Protein AF-A0A959QMJ4-F1 (afdb_monomer_lite)

pLDDT: mean 90.33, std 10.78, range [37.75, 98.75]

Radius of gyration: 20.35 Å; chains: 1; bounding box: 45×36×57 Å

Foldseek 3Di:
DPDPCVPPVLVVLVVDDPVCPFVVLLVVLVVLLVFWPVLVVVCVVVVHDSVPDPGNVSRDDDDQVCLQPHDGDGDDADPQWAWAWDDDDPPGRTRIDTRRHPPSVLSNLQVVCCVVPNQLLQEAQEEAEAPVVVPPHHPVVVSSVSSNVRNVDPLHDYHHQVLVSVLVSQVVCQVVLRQYEYEYELCRLLVSLVVRFEQRPRYAAEYEDYDPPVDPDDDPVRSFVSNCVRHVDPGHHYD

Structure (mmCIF, N/CA/C/O backbone):
data_AF-A0A959QMJ4-F1
#
_entry.id   AF-A0A959QMJ4-F1
#
loop_
_atom_site.group_PDB
_atom_site.id
_atom_site.type_symbol
_atom_site.label_atom_id
_atom_site.label_alt_id
_atom_site.label_comp_id
_atom_site.label_asym_id
_atom_site.label_entity_id
_atom_site.label_seq_id
_atom_site.pdbx_PDB_ins_code
_atom_site.Cartn_x
_atom_site.Cartn_y
_atom_site.Cartn_z
_atom_site.occupancy
_atom_site.B_iso_or_equiv
_atom_site.auth_seq_id
_atom_site.auth_comp_id
_atom_site.auth_asym_id
_atom_site.auth_atom_id
_atom_site.pdbx_PDB_model_num
ATOM 1 N N . MET A 1 1 ? 1.345 1.989 -32.561 1.00 37.75 1 MET A N 1
ATOM 2 C CA . MET A 1 1 ? 0.164 2.275 -31.721 1.00 37.75 1 MET A CA 1
ATOM 3 C C . MET A 1 1 ? 0.646 2.956 -30.449 1.00 37.75 1 MET A C 1
ATOM 5 O O . MET A 1 1 ? 1.470 2.379 -29.757 1.00 37.75 1 MET A O 1
ATOM 9 N N . GLY A 1 2 ? 0.252 4.207 -30.199 1.00 46.25 2 GLY A N 1
ATOM 10 C CA . GLY A 1 2 ? 0.539 4.881 -28.925 1.00 46.25 2 GLY A CA 1
ATOM 11 C C . GLY A 1 2 ? -0.414 4.350 -27.858 1.00 46.25 2 GLY A C 1
ATOM 12 O O . GLY A 1 2 ? -1.619 4.335 -28.101 1.00 46.25 2 GLY A O 1
ATOM 13 N N . TYR A 1 3 ? 0.135 3.856 -26.749 1.00 62.31 3 TYR A N 1
ATOM 14 C CA . TYR A 1 3 ? -0.578 3.056 -25.753 1.00 62.31 3 TYR A CA 1
ATOM 15 C C . TYR A 1 3 ? -1.713 3.826 -25.071 1.00 62.31 3 TYR A C 1
ATOM 17 O O . TYR A 1 3 ? -1.586 5.007 -24.744 1.00 62.31 3 TYR A O 1
ATOM 25 N N . ILE A 1 4 ? -2.806 3.109 -24.814 1.00 55.03 4 ILE A N 1
ATOM 26 C CA . ILE A 1 4 ? -4.063 3.617 -24.249 1.00 55.03 4 ILE A CA 1
ATOM 27 C C . ILE A 1 4 ? -3.857 4.255 -22.862 1.00 55.03 4 ILE A C 1
ATOM 29 O O . ILE A 1 4 ? -4.498 5.262 -22.562 1.00 55.03 4 ILE A O 1
ATOM 33 N N . PHE A 1 5 ? -2.908 3.762 -22.057 1.00 63.72 5 PHE A N 1
ATOM 34 C CA . PHE A 1 5 ? -2.681 4.268 -20.697 1.00 63.72 5 PHE A CA 1
ATOM 35 C C . PHE A 1 5 ? -2.165 5.717 -20.633 1.00 63.72 5 PHE A C 1
ATOM 37 O 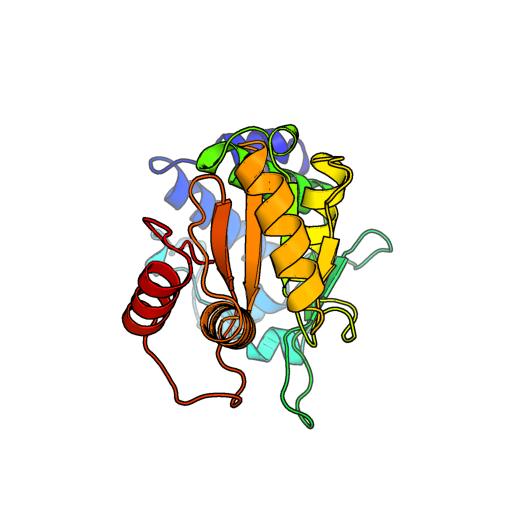O . PHE A 1 5 ? -2.376 6.373 -19.623 1.00 63.72 5 PHE A O 1
ATOM 44 N N . GLN A 1 6 ? -1.526 6.248 -21.687 1.00 62.50 6 GLN A N 1
ATOM 45 C CA . GLN A 1 6 ? -1.073 7.652 -21.699 1.00 62.50 6 GLN A CA 1
ATOM 46 C C . GLN A 1 6 ? -2.195 8.646 -22.017 1.00 62.50 6 GLN A C 1
ATOM 48 O O . GLN A 1 6 ? -2.049 9.836 -21.759 1.00 62.50 6 GLN A O 1
ATOM 53 N N . LYS A 1 7 ? -3.285 8.178 -22.636 1.00 64.38 7 LYS A N 1
ATOM 54 C CA . LYS A 1 7 ? -4.401 9.032 -23.068 1.00 64.38 7 LYS A CA 1
ATOM 55 C C . LYS A 1 7 ? -5.606 8.915 -22.147 1.00 64.38 7 LYS A C 1
ATOM 57 O O . LYS A 1 7 ? -6.238 9.921 -21.856 1.00 64.38 7 LYS A O 1
ATOM 62 N N . GLU A 1 8 ? -5.915 7.698 -21.703 1.00 73.31 8 GLU A N 1
ATOM 63 C CA . GLU A 1 8 ? -7.031 7.406 -20.800 1.00 73.31 8 GLU A CA 1
ATOM 64 C C . GLU A 1 8 ? -6.567 6.446 -19.680 1.00 73.31 8 GLU A C 1
ATOM 66 O O . GLU A 1 8 ? -6.993 5.289 -19.645 1.00 73.31 8 GLU A O 1
ATOM 71 N N . PRO A 1 9 ? -5.677 6.891 -18.767 1.00 71.06 9 PRO A N 1
ATOM 72 C CA . PRO A 1 9 ? -5.080 6.051 -17.718 1.00 71.06 9 PRO A CA 1
ATOM 73 C C . PRO A 1 9 ? -6.111 5.317 -16.848 1.00 71.06 9 PRO A C 1
ATOM 75 O O . PRO A 1 9 ? -5.966 4.129 -16.570 1.00 71.06 9 PRO A O 1
ATOM 78 N N . ILE A 1 10 ? -7.200 5.995 -16.486 1.00 74.50 10 ILE A N 1
ATOM 79 C CA . ILE A 1 10 ? -8.279 5.442 -15.649 1.00 74.50 10 ILE A CA 1
ATOM 80 C C . ILE A 1 10 ? -9.032 4.325 -16.379 1.00 74.50 10 ILE A C 1
ATOM 82 O O . ILE A 1 10 ? -9.286 3.248 -15.835 1.00 74.50 10 ILE A O 1
ATOM 86 N N . LYS A 1 11 ? -9.373 4.556 -17.649 1.00 79.31 11 LYS A N 1
ATOM 87 C CA . LYS A 1 11 ? -10.046 3.557 -18.486 1.00 79.31 11 LYS A CA 1
ATOM 88 C C . LYS A 1 11 ? -9.145 2.356 -18.744 1.00 79.31 11 LYS A C 1
ATOM 90 O O . LYS A 1 11 ? -9.617 1.227 -18.779 1.00 79.31 11 LYS A O 1
ATOM 95 N N . TYR A 1 12 ? -7.847 2.601 -18.900 1.00 81.56 12 TYR A N 1
ATOM 96 C CA . TYR A 1 12 ? -6.863 1.538 -19.006 1.00 81.56 12 TYR A CA 1
ATOM 97 C C . TYR A 1 12 ? -6.855 0.668 -17.743 1.00 81.56 12 TYR A C 1
ATOM 99 O O . TYR A 1 12 ? -7.089 -0.531 -17.862 1.00 81.56 12 TYR A O 1
ATOM 107 N N . LEU A 1 13 ? -6.690 1.252 -16.548 1.00 80.62 13 LEU A N 1
ATOM 108 C CA . LEU A 1 13 ? -6.681 0.497 -15.287 1.00 80.62 13 LEU A CA 1
ATOM 109 C C . LEU A 1 13 ? -7.969 -0.309 -15.074 1.00 80.62 13 LEU A C 1
ATOM 111 O O . LEU A 1 13 ? -7.912 -1.498 -14.778 1.00 80.62 13 LEU A O 1
ATOM 115 N N . SER A 1 14 ? -9.127 0.317 -15.285 1.00 81.56 14 SER A N 1
ATOM 116 C CA . SER A 1 14 ? -10.435 -0.335 -15.121 1.00 81.56 14 SER A CA 1
ATOM 117 C C . SER A 1 14 ? -10.735 -1.418 -16.163 1.00 81.56 14 SER A C 1
ATOM 119 O O . SER A 1 14 ? -11.629 -2.234 -15.951 1.00 81.56 14 SER A O 1
ATOM 121 N N . SER A 1 15 ? -9.995 -1.462 -17.276 1.00 85.50 15 SER A N 1
ATOM 122 C CA . SER A 1 15 ? -10.160 -2.500 -18.298 1.00 85.50 15 SER A CA 1
ATOM 123 C C . SER A 1 15 ? -9.437 -3.812 -17.974 1.00 85.50 15 SER A C 1
ATOM 125 O O . SER A 1 15 ? -9.769 -4.842 -18.565 1.00 85.50 15 SER A O 1
ATOM 127 N N . ILE A 1 16 ? -8.464 -3.799 -17.055 1.00 88.50 16 ILE A N 1
ATOM 128 C CA . ILE A 1 16 ? -7.629 -4.963 -16.733 1.00 88.50 16 ILE A CA 1
ATOM 129 C C . ILE A 1 16 ? -8.437 -5.984 -15.926 1.00 88.50 16 ILE A C 1
ATOM 131 O O . ILE A 1 16 ? -9.059 -5.660 -14.918 1.00 88.50 16 ILE A O 1
ATOM 135 N N . ASN A 1 17 ? -8.409 -7.242 -16.356 1.00 89.25 17 ASN A N 1
ATOM 136 C CA . ASN A 1 17 ? -9.053 -8.370 -15.694 1.00 89.25 17 ASN A CA 1
ATOM 137 C C . ASN A 1 17 ? -8.294 -9.676 -15.993 1.00 89.25 17 ASN A C 1
ATOM 139 O O . ASN A 1 17 ? -7.353 -9.703 -16.783 1.00 89.25 17 ASN A O 1
ATOM 143 N N . GLY A 1 18 ? -8.712 -10.787 -15.382 1.00 90.50 18 GLY A N 1
ATOM 144 C CA . GLY A 1 18 ? -8.012 -12.068 -15.524 1.00 90.50 18 GLY A CA 1
ATOM 145 C C . GLY A 1 18 ? -7.908 -12.609 -16.958 1.00 90.50 18 GLY A C 1
ATOM 146 O O . GLY A 1 18 ? -7.013 -13.402 -17.225 1.00 90.50 18 GLY A O 1
ATOM 147 N N . GLN A 1 19 ? -8.781 -12.189 -17.882 1.00 93.50 19 GLN A N 1
ATOM 148 C CA . GLN A 1 19 ? -8.782 -12.674 -19.268 1.00 93.50 19 GLN A CA 1
ATOM 149 C C . GLN A 1 19 ? -7.811 -11.907 -20.171 1.00 93.50 19 GLN A C 1
ATOM 151 O O . GLN A 1 19 ? -7.305 -12.488 -21.122 1.00 93.50 19 GLN A O 1
ATOM 156 N N . ASN A 1 20 ? -7.551 -10.624 -19.896 1.00 93.44 20 ASN A N 1
ATOM 157 C CA . ASN A 1 20 ? -6.686 -9.778 -20.730 1.00 93.44 20 ASN A CA 1
ATOM 158 C C . ASN A 1 20 ? -5.356 -9.395 -20.061 1.00 93.44 20 ASN A C 1
ATOM 160 O O . ASN A 1 20 ? -4.532 -8.723 -20.679 1.00 93.44 20 ASN A O 1
ATOM 164 N N . PHE A 1 21 ? -5.134 -9.811 -18.811 1.00 93.12 21 PHE A N 1
ATOM 165 C CA . PHE A 1 21 ? -3.953 -9.432 -18.041 1.00 93.12 21 PHE A CA 1
ATOM 166 C C . PHE A 1 21 ? -2.635 -9.826 -18.720 1.00 93.12 21 PHE A C 1
ATOM 168 O O . PHE A 1 21 ? -1.722 -9.006 -18.773 1.00 93.12 21 PHE A O 1
ATOM 175 N N . GLU A 1 22 ? -2.522 -11.050 -19.252 1.00 95.62 22 GLU A N 1
ATOM 176 C CA . GLU A 1 22 ? -1.278 -11.516 -19.886 1.00 95.62 22 GLU A CA 1
ATOM 177 C C . GLU A 1 22 ? -0.947 -10.702 -21.143 1.00 95.62 22 GLU A C 1
ATOM 179 O O . GLU A 1 22 ? 0.181 -10.228 -21.286 1.00 95.62 22 GLU A O 1
ATOM 184 N N . ASP A 1 23 ? -1.938 -10.451 -22.000 1.00 93.50 23 ASP A N 1
ATOM 185 C CA . ASP A 1 23 ? -1.762 -9.633 -23.202 1.00 93.50 23 ASP A CA 1
ATOM 186 C C . ASP A 1 23 ? -1.310 -8.213 -22.851 1.00 93.50 23 ASP A C 1
ATOM 188 O O . ASP A 1 23 ? -0.339 -7.709 -23.420 1.00 93.50 23 ASP A O 1
ATOM 192 N N . ILE A 1 24 ? -1.963 -7.593 -21.862 1.00 92.75 24 ILE A N 1
ATOM 193 C CA . ILE A 1 24 ? -1.621 -6.252 -21.376 1.00 92.75 24 ILE A CA 1
ATOM 194 C C . ILE A 1 24 ? -0.217 -6.233 -20.756 1.00 92.75 24 ILE A C 1
ATOM 196 O O . ILE A 1 24 ? 0.550 -5.302 -21.003 1.00 92.75 24 ILE A O 1
ATOM 200 N N . ALA A 1 25 ? 0.163 -7.258 -19.988 1.00 93.94 25 ALA A N 1
ATOM 201 C CA . ALA A 1 25 ? 1.495 -7.372 -19.399 1.00 93.94 25 ALA A CA 1
ATOM 202 C C . ALA A 1 25 ? 2.589 -7.497 -20.474 1.00 93.94 25 ALA A C 1
ATOM 204 O O . ALA A 1 25 ? 3.627 -6.838 -20.377 1.00 93.94 25 ALA A O 1
ATOM 205 N N . LEU A 1 26 ? 2.351 -8.286 -21.527 1.00 95.44 26 LEU A N 1
ATOM 206 C CA . LEU A 1 26 ? 3.257 -8.419 -22.672 1.00 95.44 26 LEU A CA 1
ATOM 207 C C . LEU A 1 26 ? 3.352 -7.121 -23.481 1.00 95.44 26 LEU A C 1
ATOM 209 O O . LEU A 1 26 ? 4.442 -6.743 -23.921 1.00 95.44 26 LEU A O 1
ATOM 213 N N . GLU A 1 27 ? 2.232 -6.418 -23.663 1.00 92.94 27 GLU A N 1
ATOM 214 C CA . GLU A 1 27 ? 2.210 -5.072 -24.235 1.00 92.94 27 GLU A CA 1
ATOM 215 C C . GLU A 1 27 ? 3.098 -4.153 -23.381 1.00 92.94 27 GLU A C 1
ATOM 217 O O . GLU A 1 27 ? 4.058 -3.569 -23.887 1.00 92.94 27 GLU A O 1
ATOM 222 N N . LEU A 1 28 ? 2.847 -4.052 -22.077 1.00 92.00 28 LEU A N 1
ATOM 223 C CA . LEU A 1 28 ? 3.591 -3.167 -21.182 1.00 92.00 28 LEU A CA 1
ATOM 224 C C . LEU A 1 28 ? 5.087 -3.505 -21.148 1.00 92.00 28 LEU A C 1
ATOM 226 O O . LEU A 1 28 ? 5.915 -2.595 -21.172 1.00 92.00 28 LEU A O 1
ATOM 230 N N . PHE A 1 29 ? 5.449 -4.788 -21.170 1.00 95.62 29 PHE A N 1
ATOM 231 C CA . PHE A 1 29 ? 6.835 -5.240 -21.281 1.00 95.62 29 PHE A CA 1
ATOM 232 C C . PHE A 1 29 ? 7.521 -4.686 -22.538 1.00 95.62 29 PHE A C 1
ATOM 234 O O . PHE A 1 29 ? 8.588 -4.076 -22.441 1.00 95.62 29 PHE A O 1
ATOM 241 N N . ARG A 1 30 ? 6.902 -4.832 -23.716 1.00 95.81 30 ARG A N 1
ATOM 242 C CA . ARG A 1 30 ? 7.461 -4.323 -24.984 1.00 95.81 30 ARG A CA 1
ATOM 243 C C . ARG A 1 30 ? 7.577 -2.800 -24.976 1.00 95.81 30 ARG A C 1
ATOM 245 O O . ARG A 1 30 ? 8.550 -2.253 -25.496 1.00 95.81 30 ARG A O 1
ATOM 252 N N . TYR A 1 31 ? 6.622 -2.115 -24.351 1.00 93.06 31 TYR A N 1
ATOM 253 C CA . TYR A 1 31 ? 6.676 -0.669 -24.159 1.00 93.06 31 TYR A CA 1
ATOM 254 C C . TYR A 1 31 ? 7.845 -0.247 -23.260 1.00 93.06 31 TYR A C 1
ATOM 256 O O . TYR A 1 31 ? 8.624 0.631 -23.640 1.00 93.06 31 TYR A O 1
ATOM 264 N N . GLN A 1 32 ? 8.003 -0.893 -22.101 1.00 94.25 32 GLN A N 1
ATOM 265 C CA . GLN A 1 32 ? 9.113 -0.650 -21.178 1.00 94.25 32 GLN A CA 1
ATOM 266 C C . GLN A 1 32 ? 10.452 -0.926 -21.863 1.00 94.25 32 GLN A C 1
ATOM 268 O O . GLN A 1 32 ? 11.331 -0.073 -21.826 1.00 94.25 32 GLN A O 1
ATOM 273 N N . TYR A 1 33 ? 10.595 -2.040 -22.583 1.00 96.75 33 TYR A N 1
ATOM 274 C CA . TYR A 1 33 ? 11.797 -2.322 -23.370 1.00 96.75 33 TYR A CA 1
ATOM 275 C C . TYR A 1 33 ? 12.105 -1.212 -24.391 1.00 96.75 33 TYR A C 1
ATOM 277 O O . TYR A 1 33 ? 13.243 -0.767 -24.523 1.00 96.75 33 TYR A O 1
ATOM 285 N N . ALA A 1 34 ? 11.098 -0.714 -25.110 1.00 95.81 34 ALA A N 1
ATOM 286 C CA . ALA A 1 34 ? 11.315 0.314 -26.124 1.00 95.81 34 ALA A CA 1
ATOM 287 C C . ALA A 1 34 ? 11.682 1.689 -25.531 1.00 95.81 34 ALA A C 1
ATOM 289 O O . ALA A 1 34 ? 12.360 2.479 -26.191 1.00 95.81 34 ALA A O 1
ATOM 290 N N . ARG A 1 35 ? 11.218 2.005 -24.314 1.00 94.69 35 ARG A N 1
ATOM 291 C CA . ARG A 1 35 ? 11.216 3.379 -23.776 1.00 94.69 35 ARG A CA 1
ATOM 292 C C . ARG A 1 35 ? 12.033 3.589 -22.501 1.00 94.69 35 ARG A C 1
ATOM 294 O O . ARG A 1 35 ? 12.386 4.728 -22.213 1.00 94.69 35 ARG A O 1
ATOM 301 N N . ASN A 1 36 ? 12.348 2.534 -21.760 1.00 95.56 36 ASN A N 1
ATOM 302 C CA . ASN A 1 36 ? 13.140 2.585 -20.535 1.00 95.56 36 ASN A CA 1
ATOM 303 C C . ASN A 1 36 ? 14.561 2.087 -20.833 1.00 95.56 36 ASN A C 1
ATOM 305 O O . ASN A 1 36 ? 14.771 0.892 -21.035 1.00 95.56 36 ASN A O 1
ATOM 309 N N . ASP A 1 37 ? 15.542 2.998 -20.878 1.00 95.88 37 ASP A N 1
ATOM 310 C CA . ASP A 1 37 ? 16.928 2.656 -21.247 1.00 95.88 37 ASP A CA 1
ATOM 311 C C . ASP A 1 37 ? 17.542 1.602 -20.318 1.00 95.88 37 ASP A C 1
ATOM 313 O O . ASP A 1 37 ? 18.170 0.651 -20.782 1.00 95.88 37 ASP A O 1
ATOM 317 N N . ILE A 1 38 ? 17.309 1.733 -19.010 1.00 96.88 38 ILE A N 1
ATOM 318 C CA . ILE A 1 38 ? 17.852 0.808 -18.015 1.00 96.88 38 ILE A CA 1
ATOM 319 C C . ILE A 1 38 ? 17.268 -0.592 -18.210 1.00 96.88 38 ILE A C 1
ATOM 321 O O . ILE A 1 38 ? 18.011 -1.574 -18.240 1.00 96.88 38 ILE A O 1
ATOM 325 N N . TYR A 1 39 ? 15.949 -0.685 -18.393 1.00 97.38 39 TYR A N 1
ATOM 326 C CA . TYR A 1 39 ? 15.280 -1.966 -18.599 1.00 97.38 39 TYR A CA 1
ATOM 327 C C . TYR A 1 39 ? 15.646 -2.611 -19.944 1.00 97.38 39 TYR A C 1
ATOM 329 O O . TYR A 1 39 ? 15.863 -3.823 -20.004 1.00 97.38 39 TYR A O 1
ATOM 337 N N . ARG A 1 40 ? 15.793 -1.809 -21.009 1.00 97.81 40 ARG A N 1
ATOM 338 C CA . ARG A 1 40 ? 16.268 -2.272 -22.320 1.00 97.81 40 ARG A CA 1
ATOM 339 C C . ARG A 1 40 ? 17.653 -2.894 -22.221 1.00 97.81 40 ARG A C 1
ATOM 341 O O . ARG A 1 40 ? 17.823 -4.053 -22.575 1.00 97.81 40 ARG A O 1
ATOM 348 N N . ARG A 1 41 ? 18.619 -2.152 -21.671 1.00 97.62 41 ARG A N 1
ATOM 349 C CA . ARG A 1 41 ? 20.010 -2.610 -21.531 1.00 97.62 41 ARG A CA 1
ATOM 350 C C . ARG A 1 41 ? 20.112 -3.876 -20.687 1.00 97.62 41 ARG A C 1
ATOM 352 O O . ARG A 1 41 ? 20.905 -4.754 -21.007 1.00 97.62 41 ARG A O 1
ATOM 359 N N . PHE A 1 42 ? 19.304 -3.980 -19.631 1.00 97.88 42 PHE A N 1
ATOM 360 C CA . PHE A 1 42 ? 19.201 -5.197 -18.828 1.00 97.88 42 PHE A CA 1
ATOM 361 C C . PHE A 1 42 ? 18.661 -6.380 -19.646 1.00 97.88 42 PHE A C 1
ATOM 363 O O . PHE A 1 42 ? 19.259 -7.451 -19.641 1.00 97.88 42 PHE A O 1
ATOM 370 N N . THR A 1 43 ? 17.574 -6.173 -20.390 1.00 98.06 43 THR A N 1
ATOM 371 C CA . THR A 1 43 ? 16.957 -7.203 -21.242 1.00 98.06 43 THR A CA 1
ATOM 372 C C . THR A 1 43 ? 17.910 -7.673 -22.350 1.00 98.06 43 THR A C 1
ATOM 374 O O . THR A 1 43 ? 18.056 -8.877 -22.564 1.00 98.06 43 THR A O 1
ATOM 377 N N . ASP A 1 44 ? 18.619 -6.742 -22.996 1.00 98.19 44 ASP A N 1
ATOM 378 C CA . ASP A 1 44 ? 19.613 -7.034 -24.037 1.00 98.19 44 ASP A CA 1
ATOM 379 C C . ASP A 1 44 ? 20.798 -7.838 -23.480 1.00 98.19 44 ASP A C 1
ATOM 381 O O . ASP A 1 44 ? 21.267 -8.781 -24.120 1.00 98.19 44 ASP A O 1
ATOM 385 N N . ALA A 1 45 ? 21.260 -7.509 -22.268 1.00 97.88 45 ALA A N 1
ATOM 386 C CA . ALA A 1 45 ? 22.338 -8.231 -21.589 1.00 97.88 45 ALA A CA 1
ATOM 387 C C . ALA A 1 45 ? 21.952 -9.669 -21.206 1.00 97.88 45 ALA A C 1
ATOM 389 O O . ALA A 1 45 ? 22.825 -10.525 -21.090 1.00 97.88 45 ALA A O 1
ATOM 390 N N . LEU A 1 46 ? 20.656 -9.946 -21.035 1.00 97.81 46 LEU A N 1
ATOM 391 C CA . LEU A 1 46 ? 20.126 -11.300 -20.859 1.00 97.81 46 LEU A CA 1
ATOM 392 C C . LEU A 1 46 ? 19.892 -12.034 -22.188 1.00 97.81 46 LEU A C 1
ATOM 394 O O . LEU A 1 46 ? 19.441 -13.177 -22.176 1.00 97.81 46 LEU A O 1
ATOM 398 N N . HIS A 1 47 ? 20.176 -11.394 -23.328 1.00 97.56 47 HIS A N 1
ATOM 399 C CA . HIS A 1 47 ? 19.918 -11.917 -24.672 1.00 97.56 47 HIS A CA 1
ATOM 400 C C . HIS A 1 47 ? 18.443 -12.272 -24.925 1.00 97.56 47 HIS A C 1
ATOM 402 O O . HIS A 1 47 ? 18.128 -13.155 -25.725 1.00 97.56 47 HIS A O 1
ATOM 408 N N . ILE A 1 48 ? 17.524 -11.570 -24.257 1.00 97.62 48 ILE A N 1
ATOM 409 C CA . ILE A 1 48 ? 16.083 -11.767 -24.423 1.00 97.62 48 ILE A CA 1
ATOM 410 C C . ILE A 1 48 ? 15.585 -10.868 -25.552 1.00 97.62 48 ILE A C 1
ATOM 412 O O . ILE A 1 48 ? 15.727 -9.650 -25.507 1.00 97.62 48 ILE A O 1
ATOM 416 N N . ILE A 1 49 ? 14.954 -11.473 -26.559 1.00 96.38 49 ILE A N 1
ATOM 417 C CA . ILE A 1 49 ? 14.340 -10.755 -27.681 1.00 96.38 49 ILE A CA 1
ATOM 418 C C . ILE A 1 49 ? 12.856 -10.526 -27.355 1.00 96.38 49 ILE A C 1
ATOM 420 O O . ILE A 1 49 ? 12.107 -11.504 -27.294 1.00 96.38 49 ILE A O 1
ATOM 424 N N . PRO A 1 50 ? 12.377 -9.274 -27.204 1.00 95.44 50 PRO A N 1
ATOM 425 C CA . PRO A 1 50 ? 11.000 -9.006 -26.772 1.00 95.44 50 PRO A CA 1
ATOM 426 C C . PRO A 1 50 ? 9.906 -9.594 -27.670 1.00 95.44 50 PRO A C 1
ATOM 428 O O . PRO A 1 50 ? 8.811 -9.895 -27.199 1.00 95.44 50 PRO A O 1
ATOM 431 N N . GLY A 1 51 ? 10.194 -9.759 -28.966 1.00 94.81 51 GLY A N 1
ATOM 432 C CA . GLY A 1 51 ? 9.279 -10.383 -29.926 1.00 94.81 51 GLY A CA 1
ATOM 433 C C . GLY A 1 51 ? 9.039 -11.878 -29.685 1.00 94.81 51 GLY A C 1
ATOM 434 O O . GLY A 1 51 ? 8.000 -12.383 -30.095 1.00 94.81 51 GLY A O 1
ATOM 435 N N . ASN A 1 52 ? 9.952 -12.553 -28.979 1.00 96.50 52 ASN A N 1
ATOM 436 C CA . ASN A 1 52 ? 9.875 -13.986 -28.676 1.00 96.50 52 ASN A CA 1
ATOM 437 C C . ASN A 1 52 ? 9.257 -14.266 -27.294 1.00 96.50 52 ASN A C 1
ATOM 439 O O . ASN A 1 52 ? 9.111 -15.422 -26.900 1.00 96.50 52 ASN A O 1
ATOM 443 N N . VAL A 1 53 ? 8.918 -13.222 -26.530 1.00 97.31 53 VAL A N 1
ATOM 444 C CA . VAL A 1 53 ? 8.242 -13.359 -25.237 1.00 97.31 53 VAL A CA 1
ATOM 445 C C . VAL A 1 53 ? 6.735 -13.408 -25.489 1.00 97.31 53 VAL A C 1
ATOM 447 O O . VAL A 1 53 ? 6.113 -12.402 -25.852 1.00 97.31 53 VAL A O 1
ATOM 450 N N . HIS A 1 54 ? 6.171 -14.605 -25.321 1.00 96.56 54 HIS A N 1
ATOM 451 C CA . HIS A 1 54 ? 4.749 -14.901 -25.534 1.00 96.56 54 HIS A CA 1
ATOM 452 C C . HIS A 1 54 ? 3.979 -15.177 -24.240 1.00 96.56 54 HIS A C 1
ATOM 454 O O . HIS A 1 54 ? 2.760 -15.267 -24.286 1.00 96.56 54 HIS A O 1
ATOM 460 N N . HIS A 1 55 ? 4.679 -15.288 -23.108 1.00 96.88 55 HIS A N 1
ATOM 461 C CA . HIS A 1 55 ? 4.080 -15.523 -21.798 1.00 96.88 55 HIS A CA 1
ATOM 462 C C . HIS A 1 55 ? 4.664 -14.584 -20.754 1.00 96.88 55 HIS A C 1
ATOM 464 O O . HIS A 1 55 ? 5.852 -14.248 -20.821 1.00 96.88 55 HIS A O 1
ATOM 470 N N . ILE A 1 56 ? 3.858 -14.220 -19.754 1.00 95.62 56 ILE A N 1
ATOM 471 C CA . ILE A 1 56 ? 4.291 -13.381 -18.620 1.00 95.62 56 ILE A CA 1
ATOM 472 C C . ILE A 1 56 ? 5.550 -13.947 -17.950 1.00 95.62 56 ILE A C 1
ATOM 474 O O . ILE A 1 56 ? 6.452 -13.196 -17.584 1.00 95.62 56 ILE A O 1
ATOM 478 N N . THR A 1 57 ? 5.655 -15.270 -17.829 1.00 96.06 57 THR A N 1
ATOM 479 C CA . THR A 1 57 ? 6.806 -15.939 -17.202 1.00 96.06 57 THR A CA 1
ATOM 480 C C . THR A 1 57 ? 8.116 -15.767 -17.975 1.00 96.06 57 THR A C 1
ATOM 482 O O . THR A 1 57 ? 9.176 -16.072 -17.438 1.00 96.06 57 THR A O 1
ATOM 485 N N . GLY A 1 58 ? 8.062 -15.298 -19.226 1.00 96.75 58 GLY A N 1
ATOM 486 C CA . GLY A 1 58 ? 9.237 -14.961 -20.031 1.00 96.75 58 GLY A CA 1
ATOM 487 C C . GLY A 1 58 ? 9.706 -13.509 -19.885 1.00 96.75 58 GLY A C 1
ATOM 488 O O . GLY A 1 58 ? 10.723 -13.147 -20.474 1.00 96.75 58 GLY A O 1
ATOM 489 N N . ILE A 1 59 ? 8.986 -12.666 -19.135 1.00 97.75 59 ILE A N 1
ATOM 490 C CA . ILE A 1 59 ? 9.371 -11.271 -18.889 1.00 97.75 59 ILE A CA 1
ATOM 491 C C . ILE A 1 59 ? 10.516 -11.242 -17.859 1.00 97.75 59 ILE A C 1
ATOM 493 O O . ILE A 1 59 ? 10.353 -11.768 -16.757 1.00 97.75 59 ILE A O 1
ATOM 497 N N . PRO A 1 60 ? 11.668 -10.611 -18.156 1.00 96.75 60 PRO A N 1
ATOM 498 C CA . PRO A 1 60 ? 12.780 -10.566 -17.216 1.00 96.75 60 PRO A CA 1
ATOM 499 C C . PRO A 1 60 ? 12.504 -9.617 -16.045 1.00 96.75 60 PRO A C 1
ATOM 501 O O . PRO A 1 60 ? 12.083 -8.469 -16.232 1.00 96.75 60 PRO A O 1
ATOM 504 N N . PHE A 1 61 ? 12.801 -10.077 -14.829 1.00 95.12 61 PHE A N 1
ATOM 505 C CA . PHE A 1 61 ? 12.636 -9.294 -13.603 1.00 95.12 61 PHE A CA 1
ATOM 506 C C . PHE A 1 61 ? 13.850 -8.401 -13.347 1.00 95.12 61 PHE A C 1
ATOM 508 O O . PHE A 1 61 ? 14.971 -8.887 -13.194 1.00 95.12 61 PHE A O 1
ATOM 515 N N . LEU A 1 62 ? 13.623 -7.087 -13.280 1.00 95.38 62 LEU A N 1
ATOM 516 C CA . LEU A 1 62 ? 14.684 -6.120 -13.011 1.00 95.38 62 LEU A CA 1
ATOM 517 C C . LEU A 1 62 ? 15.133 -6.220 -11.539 1.00 95.38 62 LEU A C 1
ATOM 519 O O . LEU A 1 62 ? 14.296 -6.078 -10.645 1.00 95.38 62 LEU A O 1
ATOM 523 N N . PRO A 1 63 ? 16.431 -6.425 -11.247 1.00 93.75 63 PRO A N 1
ATOM 524 C CA . PRO A 1 63 ? 16.895 -6.563 -9.872 1.00 93.75 63 PRO A CA 1
ATOM 525 C C . PRO A 1 63 ? 16.682 -5.285 -9.056 1.00 93.75 63 PRO A C 1
ATOM 527 O O . PRO A 1 63 ? 17.002 -4.184 -9.504 1.00 93.75 63 PRO A O 1
ATOM 530 N N . VAL A 1 64 ? 16.241 -5.427 -7.802 1.00 89.38 64 VAL A N 1
ATOM 531 C CA . VAL A 1 64 ? 15.988 -4.286 -6.899 1.00 89.38 64 VAL A CA 1
ATOM 532 C C . VAL A 1 64 ? 17.220 -3.388 -6.689 1.00 89.38 64 VAL A C 1
ATOM 534 O O . VAL A 1 64 ? 17.090 -2.185 -6.473 1.00 89.38 64 VAL A O 1
ATOM 537 N N . SER A 1 65 ? 18.436 -3.934 -6.812 1.00 91.06 65 SER A N 1
ATOM 538 C CA . SER A 1 65 ? 19.694 -3.177 -6.719 1.00 91.06 65 SER A CA 1
ATOM 539 C C . SER A 1 65 ? 19.843 -2.101 -7.802 1.00 91.06 65 SER A C 1
ATOM 541 O O . SER A 1 65 ? 20.537 -1.105 -7.579 1.00 91.06 65 SER A O 1
ATOM 543 N N . PHE A 1 66 ? 19.160 -2.237 -8.943 1.00 94.06 66 PHE A N 1
ATOM 544 C CA . PHE A 1 66 ? 19.160 -1.216 -9.990 1.00 94.06 66 PHE A CA 1
ATOM 545 C C . PHE A 1 66 ? 18.495 0.066 -9.502 1.00 94.06 66 PHE A C 1
ATOM 547 O O . PHE A 1 66 ? 19.014 1.144 -9.759 1.00 94.06 66 PHE A O 1
ATOM 554 N N . TYR A 1 67 ? 17.438 -0.030 -8.697 1.00 92.81 67 TYR A N 1
ATOM 555 C CA . TYR A 1 67 ? 16.775 1.139 -8.116 1.00 92.81 67 TYR A CA 1
ATOM 556 C C . TYR A 1 67 ? 17.649 1.876 -7.086 1.00 92.81 67 TYR A C 1
ATOM 558 O O . TYR A 1 67 ? 17.371 3.031 -6.771 1.00 92.81 67 TYR A O 1
ATOM 566 N N . LYS A 1 68 ? 18.716 1.248 -6.562 1.00 91.06 68 LYS A N 1
ATOM 567 C CA . LYS A 1 68 ? 19.714 1.900 -5.686 1.00 91.06 68 LYS A CA 1
ATOM 568 C C . LYS A 1 68 ? 20.765 2.696 -6.465 1.00 91.06 68 LYS A C 1
ATOM 570 O O . LYS A 1 68 ? 21.362 3.619 -5.922 1.00 91.06 68 LYS A O 1
ATOM 575 N N . THR A 1 69 ? 21.026 2.311 -7.712 1.00 91.56 69 THR A N 1
ATOM 576 C CA . THR A 1 69 ? 22.191 2.769 -8.490 1.00 91.56 69 THR A CA 1
ATOM 577 C C . THR A 1 69 ? 21.816 3.523 -9.764 1.00 91.56 69 THR A C 1
ATOM 579 O O . THR A 1 69 ? 22.633 4.268 -10.297 1.00 91.56 69 THR A O 1
ATOM 582 N N . HIS A 1 70 ? 20.581 3.372 -10.239 1.00 93.25 70 HIS A N 1
ATOM 583 C CA . HIS A 1 70 ? 20.084 3.927 -11.490 1.00 93.25 70 HIS A CA 1
ATOM 584 C C . HIS A 1 70 ? 18.720 4.592 -11.290 1.00 93.25 70 HIS A C 1
ATOM 586 O O . HIS A 1 70 ? 17.933 4.218 -10.421 1.00 93.25 70 HIS A O 1
ATOM 592 N N . LYS A 1 71 ? 18.416 5.565 -12.153 1.00 92.56 71 LYS A N 1
ATOM 593 C CA . LYS A 1 71 ? 17.069 6.125 -12.292 1.00 92.56 71 LYS A CA 1
ATOM 594 C C . LYS A 1 71 ? 16.297 5.275 -13.298 1.00 92.56 71 LYS A C 1
ATOM 596 O O . LYS A 1 71 ? 16.521 5.387 -14.499 1.00 92.56 71 LYS A O 1
ATOM 601 N N . VAL A 1 72 ? 15.426 4.401 -12.804 1.00 94.25 72 VAL A N 1
ATOM 602 C CA . VAL A 1 72 ? 14.580 3.540 -13.644 1.00 94.25 72 VAL A CA 1
ATOM 603 C C . VAL A 1 72 ? 13.302 4.307 -13.997 1.00 94.25 72 VAL A C 1
ATOM 605 O O . VAL A 1 72 ? 12.341 4.280 -13.235 1.00 94.25 72 VAL A O 1
ATOM 608 N N . VAL A 1 73 ? 13.317 5.036 -15.117 1.00 92.56 73 VAL A N 1
ATOM 609 C CA . VAL A 1 73 ? 12.218 5.907 -15.587 1.00 92.56 73 VAL A CA 1
ATOM 610 C C . VAL A 1 73 ? 12.101 5.898 -17.111 1.00 92.56 73 VAL A C 1
ATOM 612 O O . VAL A 1 73 ? 13.043 5.517 -17.810 1.00 92.56 73 VAL A O 1
ATOM 615 N N . ILE A 1 74 ? 10.954 6.343 -17.632 1.00 90.69 74 ILE A N 1
ATOM 616 C CA . ILE A 1 74 ? 10.751 6.590 -19.063 1.00 90.69 74 ILE A CA 1
ATOM 617 C C . ILE A 1 74 ? 10.757 8.097 -19.324 1.00 90.69 74 ILE A C 1
ATOM 619 O O . ILE A 1 74 ? 9.795 8.788 -19.013 1.00 90.69 74 ILE A O 1
ATOM 623 N N . GLY A 1 75 ? 11.811 8.607 -19.958 1.00 84.50 75 GLY A N 1
ATOM 624 C CA . GLY A 1 75 ? 11.966 10.046 -20.190 1.00 84.50 75 GLY A CA 1
ATOM 625 C C . GLY A 1 75 ? 12.433 10.795 -18.942 1.00 84.50 75 GLY A C 1
ATOM 626 O O . GLY A 1 75 ? 13.052 10.208 -18.053 1.00 84.50 75 GLY A O 1
ATOM 627 N N . ASP A 1 76 ? 12.163 12.097 -18.904 1.00 84.50 76 ASP A N 1
ATOM 628 C CA . ASP A 1 76 ? 12.692 12.985 -17.872 1.00 84.50 76 ASP A CA 1
ATOM 629 C C . ASP A 1 76 ? 11.828 13.013 -16.604 1.00 84.50 76 ASP A C 1
ATOM 631 O O . ASP A 1 76 ? 10.619 12.771 -16.622 1.00 84.50 76 ASP A O 1
ATOM 635 N N . ILE A 1 77 ? 12.484 13.317 -15.484 1.00 86.25 77 ILE A N 1
ATOM 636 C CA . ILE A 1 77 ? 11.839 13.586 -14.197 1.00 86.25 77 ILE A CA 1
ATOM 637 C C . ILE A 1 77 ? 11.462 15.065 -14.174 1.00 86.25 77 ILE A C 1
ATOM 639 O O . ILE A 1 77 ? 12.305 15.918 -14.453 1.00 86.25 77 ILE A O 1
ATOM 643 N N . ASN A 1 78 ? 10.217 15.352 -13.814 1.00 86.88 78 ASN A N 1
ATOM 644 C CA . ASN A 1 78 ? 9.684 16.701 -13.657 1.00 86.88 78 ASN A CA 1
ATOM 645 C C . ASN A 1 78 ? 9.188 16.923 -12.218 1.00 86.88 78 ASN A C 1
ATOM 647 O O . ASN A 1 78 ? 9.252 16.016 -11.384 1.00 86.88 78 ASN A O 1
ATOM 651 N N . ASP A 1 79 ? 8.674 18.120 -11.945 1.00 84.12 79 ASP A N 1
ATOM 652 C CA . ASP A 1 79 ? 8.196 18.508 -10.613 1.00 84.12 79 ASP A CA 1
ATOM 653 C C . ASP A 1 79 ? 6.963 17.707 -10.145 1.00 84.12 79 ASP A C 1
ATOM 655 O O . ASP A 1 79 ? 6.729 17.592 -8.944 1.00 84.12 79 ASP A O 1
ATOM 659 N N . ASP A 1 80 ? 6.219 17.086 -11.068 1.00 83.00 80 ASP A N 1
ATOM 660 C CA . ASP A 1 80 ? 5.056 16.239 -10.763 1.00 83.00 80 ASP A CA 1
ATOM 661 C C . ASP A 1 80 ? 5.435 14.785 -10.418 1.00 83.00 80 ASP A C 1
ATOM 663 O O . ASP A 1 80 ? 4.587 13.991 -9.998 1.00 83.00 80 ASP A O 1
ATOM 667 N N . THR A 1 81 ? 6.708 14.413 -10.584 1.00 89.44 81 THR A N 1
ATOM 668 C CA . THR A 1 81 ? 7.184 13.052 -10.328 1.00 89.44 81 THR A CA 1
ATOM 669 C C . THR A 1 81 ? 7.297 12.796 -8.827 1.00 89.44 81 THR A C 1
ATOM 671 O O . THR A 1 81 ? 8.140 13.373 -8.137 1.00 89.44 81 THR A O 1
ATOM 674 N N . LEU A 1 82 ? 6.511 11.846 -8.317 1.00 91.81 82 LEU A N 1
ATOM 675 C CA . LEU A 1 82 ? 6.663 11.376 -6.943 1.00 91.81 82 LEU A CA 1
ATOM 676 C C . LEU A 1 82 ? 7.934 10.532 -6.830 1.00 91.81 82 LEU A C 1
ATOM 678 O O . LEU A 1 82 ? 8.195 9.649 -7.652 1.00 91.81 82 LEU A O 1
ATOM 682 N N . VAL A 1 83 ? 8.714 10.775 -5.778 1.00 92.81 83 VAL A N 1
ATOM 683 C CA . VAL A 1 83 ? 9.929 10.008 -5.492 1.00 92.81 83 VAL A CA 1
ATOM 684 C C . VAL A 1 83 ? 9.773 9.309 -4.155 1.00 92.81 83 VAL A C 1
ATOM 686 O O . VAL A 1 83 ? 9.791 9.941 -3.098 1.00 92.81 83 VAL A O 1
ATOM 689 N N . PHE A 1 84 ? 9.659 7.988 -4.209 1.00 92.56 84 PHE A N 1
ATOM 690 C CA . PHE A 1 84 ? 9.640 7.137 -3.030 1.00 92.56 84 PHE A CA 1
ATOM 691 C C . PHE A 1 84 ? 11.000 6.486 -2.806 1.00 92.56 84 PHE A C 1
ATOM 693 O O . PHE A 1 84 ? 11.775 6.285 -3.741 1.00 92.56 84 PHE A O 1
ATOM 700 N N . SER A 1 85 ? 11.296 6.139 -1.559 1.00 89.19 85 SER A N 1
ATOM 701 C CA . SER A 1 85 ? 12.541 5.498 -1.160 1.00 89.19 85 SER A CA 1
ATOM 702 C C . SER A 1 85 ? 12.289 4.262 -0.301 1.00 89.19 85 SER A C 1
ATOM 704 O O . SER A 1 85 ? 11.389 4.234 0.539 1.00 89.19 85 SER A O 1
ATOM 706 N N . SER A 1 86 ? 13.080 3.215 -0.527 1.00 83.31 86 SER A N 1
ATOM 707 C CA . SER A 1 86 ? 13.017 1.984 0.264 1.00 83.31 86 SER A CA 1
ATOM 708 C C . SER A 1 86 ? 13.569 2.201 1.674 1.00 83.31 86 SER A C 1
ATOM 710 O O . SER A 1 86 ? 14.547 2.931 1.846 1.00 83.31 86 SER A O 1
ATOM 712 N N . SER A 1 87 ? 13.058 1.472 2.668 1.00 73.69 87 SER A N 1
ATOM 713 C CA . SER A 1 87 ? 13.681 1.444 3.994 1.00 73.69 87 SER A CA 1
ATOM 714 C C . SER A 1 87 ? 15.041 0.742 3.950 1.00 73.69 87 SER A C 1
ATOM 716 O O . SER A 1 87 ? 15.108 -0.427 3.573 1.00 73.69 87 SER A O 1
ATOM 718 N N . THR A 1 88 ? 16.105 1.416 4.384 1.00 68.06 88 THR A N 1
ATOM 719 C CA . THR A 1 88 ? 17.434 0.813 4.558 1.00 68.06 88 THR A CA 1
ATOM 720 C C . THR A 1 88 ? 17.818 0.688 6.029 1.00 68.06 88 THR A C 1
ATOM 722 O O . THR A 1 88 ? 17.283 1.385 6.902 1.00 68.06 88 THR A O 1
ATOM 725 N N . THR A 1 89 ? 18.733 -0.242 6.307 1.00 62.28 89 THR A N 1
ATOM 726 C CA . THR A 1 89 ? 19.544 -0.238 7.528 1.00 62.28 89 THR A CA 1
ATOM 727 C C . THR A 1 89 ? 20.571 0.896 7.442 1.00 62.28 89 THR A C 1
ATOM 729 O O . THR A 1 89 ? 20.818 1.442 6.367 1.00 62.28 89 THR A O 1
ATOM 732 N N . THR A 1 90 ? 21.142 1.289 8.580 1.00 55.88 90 THR A N 1
ATOM 733 C CA . THR A 1 90 ? 21.816 2.579 8.834 1.00 55.88 90 THR A CA 1
ATOM 734 C C . THR A 1 90 ? 23.085 2.880 8.008 1.00 55.88 90 THR A C 1
ATOM 736 O O . THR A 1 90 ? 23.782 3.844 8.303 1.00 55.88 90 THR A O 1
ATOM 739 N N . SER A 1 91 ? 23.392 2.108 6.965 1.00 59.91 91 SER A N 1
ATOM 740 C CA . SER A 1 91 ? 24.580 2.267 6.114 1.00 59.91 91 SER A CA 1
ATOM 741 C C . SER A 1 91 ? 24.342 2.026 4.616 1.00 59.91 91 SER A C 1
ATOM 743 O O . SER A 1 91 ? 25.294 2.082 3.843 1.00 59.91 91 SER A O 1
ATOM 745 N N . ASP A 1 92 ? 23.105 1.760 4.187 1.00 72.19 92 ASP A N 1
ATOM 746 C CA . ASP A 1 92 ? 22.806 1.345 2.811 1.00 72.19 92 ASP A CA 1
ATOM 747 C C . ASP A 1 92 ? 22.153 2.470 1.991 1.00 72.19 92 ASP A C 1
ATOM 749 O O . ASP A 1 92 ? 21.250 3.162 2.474 1.00 72.19 92 ASP A O 1
ATOM 753 N N . ILE A 1 93 ? 22.572 2.628 0.728 1.00 79.44 93 ILE A N 1
ATOM 754 C CA . ILE A 1 93 ? 21.944 3.572 -0.210 1.00 79.44 93 ILE A CA 1
ATOM 755 C C . ILE A 1 93 ? 20.507 3.097 -0.485 1.00 79.44 93 ILE A C 1
ATOM 757 O O . ILE A 1 93 ? 20.325 1.973 -0.973 1.00 79.44 93 ILE A O 1
ATOM 761 N N . PRO A 1 94 ? 19.475 3.913 -0.192 1.00 84.25 94 PRO A N 1
ATOM 762 C CA . PRO A 1 94 ? 18.098 3.523 -0.442 1.00 84.25 94 PRO A CA 1
ATOM 763 C C . PRO A 1 94 ? 17.809 3.468 -1.937 1.00 84.25 94 PRO A C 1
ATOM 765 O O . PRO A 1 94 ? 18.219 4.342 -2.704 1.00 84.25 94 PRO A O 1
ATOM 768 N N . GLY A 1 95 ? 17.058 2.442 -2.335 1.00 89.25 95 GLY A N 1
ATOM 769 C CA . GLY A 1 95 ? 16.469 2.382 -3.663 1.00 89.25 95 GLY A CA 1
ATOM 770 C C . GLY A 1 95 ? 15.456 3.506 -3.823 1.00 89.25 95 GLY A C 1
ATOM 771 O O . GLY A 1 95 ? 14.740 3.816 -2.870 1.00 89.25 95 GLY A O 1
ATOM 772 N N . ARG A 1 96 ? 15.400 4.120 -5.006 1.00 92.00 96 ARG A N 1
ATOM 773 C CA . ARG A 1 96 ? 14.429 5.166 -5.337 1.00 92.00 96 ARG A CA 1
ATOM 774 C C . ARG A 1 96 ? 13.463 4.672 -6.397 1.00 92.00 96 ARG A C 1
ATOM 776 O O . ARG A 1 96 ? 13.884 4.155 -7.428 1.00 92.00 96 ARG A O 1
ATOM 783 N N . HIS A 1 97 ? 12.177 4.871 -6.151 1.00 92.81 97 HIS A N 1
ATOM 784 C CA . HIS A 1 97 ? 11.114 4.601 -7.101 1.00 92.81 97 HIS A CA 1
ATOM 785 C C . HIS A 1 97 ? 10.509 5.926 -7.559 1.00 92.81 97 HIS A C 1
ATOM 787 O O . HIS A 1 97 ? 10.059 6.726 -6.741 1.00 92.81 97 HIS A O 1
ATOM 793 N N . TYR A 1 98 ? 10.545 6.156 -8.866 1.00 92.69 98 TYR A N 1
ATOM 794 C CA . TYR A 1 98 ? 10.065 7.372 -9.503 1.00 92.69 98 TYR A CA 1
ATOM 795 C C . TYR A 1 98 ? 8.719 7.083 -10.157 1.00 92.69 98 TYR A C 1
ATOM 797 O O . TYR A 1 98 ? 8.647 6.346 -11.139 1.00 92.69 98 TYR A O 1
ATOM 805 N N . VAL A 1 99 ? 7.659 7.662 -9.610 1.00 91.69 99 VAL A N 1
ATOM 806 C CA . VAL A 1 99 ? 6.303 7.540 -10.139 1.00 91.69 99 VAL A CA 1
ATOM 807 C C . VAL A 1 99 ? 5.993 8.820 -10.903 1.00 91.69 99 VAL A C 1
ATOM 809 O O . VAL A 1 99 ? 5.776 9.873 -10.311 1.00 91.69 99 VAL A O 1
ATOM 812 N N . GLN A 1 100 ? 6.038 8.727 -12.232 1.00 87.56 100 GLN A N 1
ATOM 813 C CA . GLN A 1 100 ? 5.978 9.890 -13.126 1.00 87.56 100 GLN A CA 1
ATOM 814 C C . GLN A 1 100 ? 4.582 10.509 -13.236 1.00 87.56 100 GLN A C 1
ATOM 816 O O . GLN A 1 100 ? 4.468 11.699 -13.501 1.00 87.56 100 GLN A O 1
ATOM 821 N N . ASP A 1 101 ? 3.530 9.712 -13.048 1.00 85.94 101 ASP A N 1
ATOM 822 C CA . ASP A 1 101 ? 2.145 10.172 -13.115 1.00 85.94 101 ASP A CA 1
ATOM 823 C C . ASP A 1 101 ? 1.480 9.979 -11.751 1.00 85.94 101 ASP A C 1
ATOM 825 O O . ASP A 1 101 ? 1.042 8.883 -11.384 1.00 85.94 101 ASP A O 1
ATOM 829 N N . LYS A 1 102 ? 1.443 11.070 -10.982 1.00 87.50 102 LYS A N 1
ATOM 830 C CA . LYS A 1 102 ? 0.781 11.132 -9.679 1.00 87.50 102 LYS A CA 1
ATOM 831 C C . LYS A 1 102 ? -0.708 10.794 -9.781 1.00 87.50 102 LYS A C 1
ATOM 833 O O . LYS A 1 102 ? -1.224 10.100 -8.909 1.00 87.50 102 LYS A O 1
ATOM 838 N N . THR A 1 103 ? -1.391 11.269 -10.820 1.00 87.12 103 THR A N 1
ATOM 839 C CA . THR A 1 103 ? -2.829 11.038 -10.998 1.00 87.12 103 THR A CA 1
ATOM 840 C C . THR A 1 103 ? -3.099 9.557 -11.214 1.00 87.12 103 THR A C 1
ATOM 842 O O . THR A 1 103 ? -3.932 8.987 -10.523 1.00 87.12 103 THR A O 1
ATOM 845 N N . LEU A 1 104 ? -2.347 8.898 -12.097 1.00 86.31 104 LEU A N 1
ATOM 846 C CA . LEU A 1 104 ? -2.476 7.456 -12.313 1.00 86.31 104 LEU A CA 1
ATOM 847 C C . LEU A 1 104 ? -2.198 6.650 -11.031 1.00 86.31 104 LEU A C 1
ATOM 849 O O . LEU A 1 104 ? -2.877 5.658 -10.771 1.00 86.31 104 LEU A O 1
ATOM 853 N N . TYR A 1 105 ? -1.221 7.072 -10.224 1.00 91.38 105 TYR A N 1
ATOM 854 C CA . TYR A 1 105 ? -0.913 6.424 -8.946 1.00 91.38 105 TYR A CA 1
ATOM 855 C C . TYR A 1 105 ? -2.066 6.545 -7.940 1.00 91.38 105 TYR A C 1
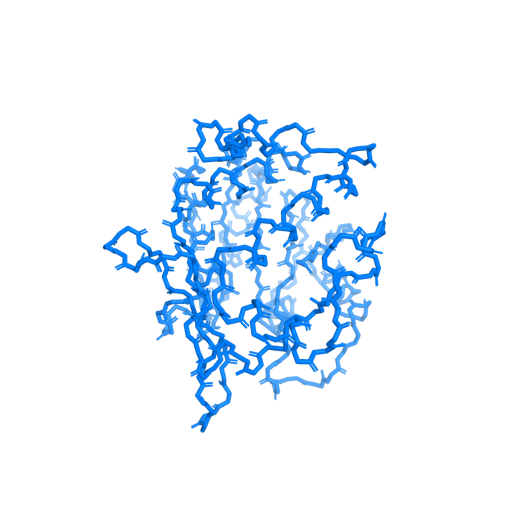ATOM 857 O O . TYR A 1 105 ? -2.460 5.554 -7.324 1.00 91.38 105 TYR A O 1
ATOM 865 N N . ASP A 1 106 ? -2.637 7.744 -7.816 1.00 92.00 106 ASP A N 1
ATOM 866 C CA . ASP A 1 106 ? -3.804 8.007 -6.972 1.00 92.00 106 ASP A CA 1
ATOM 867 C C . ASP A 1 106 ? -5.023 7.195 -7.423 1.00 92.00 106 ASP A C 1
ATOM 869 O O . ASP A 1 106 ? -5.693 6.559 -6.613 1.00 92.00 106 ASP A O 1
ATOM 873 N N . GLU A 1 107 ? -5.289 7.170 -8.726 1.00 90.00 107 GLU A N 1
ATOM 874 C CA . GLU A 1 107 ? -6.402 6.425 -9.315 1.00 90.00 107 GLU A CA 1
ATOM 875 C C . GLU A 1 107 ? -6.247 4.918 -9.103 1.00 90.00 107 GLU A C 1
ATOM 877 O O . GLU A 1 107 ? -7.220 4.240 -8.774 1.00 90.00 107 GLU A O 1
ATOM 882 N N . SER A 1 108 ? -5.025 4.386 -9.215 1.00 91.50 108 SER A N 1
ATOM 883 C CA . SER A 1 108 ? -4.742 2.986 -8.888 1.00 91.50 108 SER A CA 1
ATOM 884 C C . SER A 1 108 ? -5.033 2.676 -7.419 1.00 91.50 108 SER A C 1
ATOM 886 O O . SER A 1 108 ? -5.602 1.624 -7.126 1.00 91.50 108 SER A O 1
ATOM 888 N N . LEU A 1 109 ? -4.664 3.576 -6.501 1.00 94.31 109 LEU A N 1
ATOM 889 C CA . LEU A 1 109 ? -4.945 3.435 -5.072 1.00 94.31 109 LEU A CA 1
ATOM 890 C C . LEU A 1 109 ? -6.454 3.412 -4.804 1.00 94.31 109 LEU A C 1
ATOM 892 O O . LEU A 1 109 ? -6.945 2.484 -4.163 1.00 94.31 109 LEU A O 1
ATOM 896 N N . PHE A 1 110 ? -7.196 4.405 -5.299 1.00 94.06 110 PHE A N 1
ATOM 897 C CA . PHE A 1 110 ? -8.632 4.509 -5.034 1.00 94.06 110 PHE A CA 1
ATOM 898 C C . PHE A 1 110 ? -9.435 3.416 -5.735 1.00 94.06 110 PHE A C 1
ATOM 900 O O . PHE A 1 110 ? -10.339 2.851 -5.126 1.00 94.06 110 PHE A O 1
ATOM 907 N N . THR A 1 111 ? -9.077 3.062 -6.971 1.00 90.94 111 THR A N 1
ATOM 908 C CA . THR A 1 111 ? -9.720 1.962 -7.701 1.00 90.94 111 THR A CA 1
ATOM 909 C C . THR A 1 111 ? -9.503 0.636 -6.977 1.00 90.94 111 THR A C 1
ATOM 911 O O . THR A 1 111 ? -10.463 -0.098 -6.754 1.00 90.94 111 THR A O 1
ATOM 914 N N . GLY A 1 112 ? -8.265 0.342 -6.561 1.00 91.31 112 GLY A N 1
ATOM 915 C CA . GLY A 1 112 ? -7.952 -0.882 -5.821 1.00 91.31 112 GLY A CA 1
ATOM 916 C C . GLY A 1 112 ? -8.661 -0.942 -4.468 1.00 91.31 112 GLY A C 1
ATOM 917 O O . GLY A 1 112 ? -9.243 -1.970 -4.122 1.00 91.31 112 GLY A O 1
ATOM 918 N N . PHE A 1 113 ? -8.686 0.173 -3.730 1.00 94.81 113 PHE A N 1
ATOM 919 C CA . PHE A 1 113 ? -9.419 0.259 -2.467 1.00 94.81 113 PHE A CA 1
ATOM 920 C C . PHE A 1 113 ? -10.920 0.022 -2.674 1.00 94.81 113 PHE A C 1
ATOM 922 O O . PHE A 1 113 ? -11.504 -0.817 -1.993 1.00 94.81 113 PHE A O 1
ATOM 929 N N . ALA A 1 114 ? -11.528 0.691 -3.657 1.00 94.44 114 ALA A N 1
ATOM 930 C CA . ALA A 1 114 ? -12.954 0.579 -3.944 1.00 94.44 114 ALA A CA 1
ATOM 931 C C . ALA A 1 114 ? -13.376 -0.833 -4.362 1.00 94.44 114 ALA A C 1
ATOM 933 O O . ALA A 1 114 ? -14.425 -1.309 -3.934 1.00 94.44 114 ALA A O 1
ATOM 934 N N . GLN A 1 115 ? -12.552 -1.524 -5.152 1.00 90.44 115 GLN A N 1
ATOM 935 C CA . GLN A 1 115 ? -12.815 -2.906 -5.562 1.00 90.44 115 GLN A CA 1
ATOM 936 C C . GLN A 1 115 ? -12.830 -3.882 -4.382 1.00 90.44 115 GLN A C 1
ATOM 938 O O . GLN A 1 115 ? -13.600 -4.840 -4.398 1.00 90.44 115 GLN A O 1
ATOM 943 N N . GLN A 1 116 ? -11.990 -3.646 -3.372 1.00 92.31 116 GLN A N 1
ATOM 944 C CA . GLN A 1 116 ? -11.820 -4.567 -2.251 1.00 92.31 116 GLN A CA 1
ATOM 945 C C . GLN A 1 116 ? -12.684 -4.215 -1.032 1.00 92.31 116 GLN A C 1
ATOM 947 O O . GLN A 1 116 ? -13.121 -5.114 -0.312 1.00 92.31 116 GLN A O 1
ATOM 952 N N . TYR A 1 117 ? -12.910 -2.925 -0.784 1.00 95.62 117 TYR A N 1
ATOM 953 C CA . TYR A 1 117 ? -13.492 -2.414 0.461 1.00 95.62 117 TYR A CA 1
ATOM 954 C C . TYR A 1 117 ? -14.698 -1.487 0.251 1.00 95.62 117 TYR A C 1
ATOM 956 O O . TYR A 1 117 ? -15.457 -1.277 1.189 1.00 95.62 117 TYR A O 1
ATOM 964 N N . GLY A 1 118 ? -14.929 -0.968 -0.958 1.00 96.06 118 GLY A N 1
ATOM 965 C CA . GLY A 1 118 ? -15.975 0.028 -1.219 1.00 96.06 118 GLY A CA 1
ATOM 966 C C . GLY A 1 118 ? -15.488 1.475 -1.072 1.00 96.06 118 GLY A C 1
ATOM 967 O O . GLY A 1 118 ? -14.292 1.751 -1.153 1.00 96.06 118 GLY A O 1
ATOM 968 N N . ASP A 1 119 ? -16.411 2.428 -0.920 1.00 97.19 119 ASP A N 1
ATOM 969 C CA . ASP A 1 119 ? -16.059 3.854 -0.919 1.00 97.19 119 ASP A CA 1
ATOM 970 C C . ASP A 1 119 ? -15.248 4.222 0.335 1.00 97.19 119 ASP A C 1
ATOM 972 O O . ASP A 1 119 ? -15.683 4.028 1.467 1.00 97.19 119 ASP A O 1
ATOM 976 N N . VAL A 1 120 ? -14.057 4.795 0.140 1.00 97.88 120 VAL A N 1
ATOM 977 C CA . VAL A 1 120 ? -13.170 5.242 1.227 1.00 97.88 120 VAL A CA 1
ATOM 978 C C . VAL A 1 120 ? -13.826 6.289 2.137 1.00 97.88 120 VAL A C 1
ATOM 980 O O . VAL A 1 120 ? -13.446 6.408 3.301 1.00 97.88 120 VAL A O 1
ATOM 983 N N . LYS A 1 121 ? -14.833 7.022 1.645 1.00 98.19 121 LYS A N 1
ATOM 984 C CA . LYS A 1 121 ? -15.628 7.976 2.439 1.00 98.19 121 LYS A CA 1
ATOM 985 C C . LYS A 1 121 ? -16.398 7.326 3.581 1.00 98.19 121 LYS A C 1
ATOM 987 O O . LYS A 1 121 ? -16.698 8.003 4.560 1.00 98.19 121 LYS A O 1
ATOM 992 N N . ASP A 1 122 ? -16.672 6.030 3.480 1.00 98.19 122 ASP A N 1
ATOM 993 C CA . ASP A 1 122 ? -17.372 5.282 4.520 1.00 98.19 122 ASP A CA 1
ATOM 994 C C . ASP A 1 122 ? -16.444 4.874 5.673 1.00 98.19 122 ASP A C 1
ATOM 996 O O . ASP A 1 122 ? -16.918 4.334 6.671 1.00 98.19 122 ASP A O 1
ATOM 1000 N N . TYR A 1 123 ? -15.133 5.127 5.563 1.00 98.62 123 TYR A N 1
ATOM 1001 C CA . TYR A 1 123 ? -14.124 4.636 6.497 1.00 98.62 123 TYR A CA 1
ATOM 1002 C C . TYR A 1 123 ? -13.473 5.743 7.322 1.00 98.62 123 TYR A C 1
ATOM 1004 O O . TYR A 1 123 ? -13.126 6.800 6.802 1.00 98.62 123 TYR A O 1
ATOM 1012 N N . ALA A 1 124 ? -13.180 5.450 8.589 1.00 98.75 124 ALA A N 1
ATOM 1013 C CA . ALA A 1 124 ? -12.107 6.115 9.322 1.00 98.75 124 ALA A CA 1
ATOM 1014 C C . ALA A 1 124 ? -10.773 5.416 9.008 1.00 98.75 124 ALA A C 1
ATOM 1016 O O . ALA A 1 124 ? -10.687 4.189 9.049 1.00 98.75 124 ALA A O 1
ATOM 1017 N N . ILE A 1 125 ? -9.729 6.178 8.692 1.00 98.69 125 ILE A N 1
ATOM 1018 C CA . ILE A 1 125 ? -8.412 5.665 8.305 1.00 98.69 125 ILE A CA 1
ATOM 1019 C C . ILE A 1 125 ? -7.397 6.012 9.394 1.00 98.69 125 ILE A C 1
ATOM 1021 O O . ILE A 1 125 ? -7.089 7.183 9.630 1.00 98.69 125 ILE A O 1
ATOM 1025 N N . LEU A 1 126 ? -6.858 4.981 10.042 1.00 98.56 126 LEU A N 1
ATOM 1026 C CA . LEU A 1 126 ? -5.851 5.079 11.094 1.00 98.56 126 LEU A CA 1
ATOM 1027 C C . LEU A 1 126 ? -4.569 4.381 10.635 1.00 98.56 126 LEU A C 1
ATOM 1029 O O . LEU A 1 126 ? -4.615 3.268 10.112 1.00 98.56 126 LEU A O 1
ATOM 1033 N N . ALA A 1 127 ? -3.418 5.021 10.837 1.00 96.75 127 ALA A N 1
ATOM 1034 C CA . ALA A 1 127 ? -2.132 4.505 10.377 1.00 96.75 127 ALA A CA 1
ATOM 1035 C C . ALA A 1 127 ? -1.101 4.456 11.512 1.00 96.75 127 ALA A C 1
ATOM 1037 O O . ALA A 1 127 ? -0.538 5.483 11.891 1.00 96.75 127 ALA A O 1
ATOM 1038 N N . LEU A 1 128 ? -0.819 3.257 12.025 1.00 95.56 128 LEU A N 1
ATOM 1039 C CA . LEU A 1 128 ? 0.220 2.995 13.018 1.00 95.56 128 LEU A CA 1
ATOM 1040 C C . LEU A 1 128 ? 1.560 2.700 12.329 1.00 95.56 128 LEU A C 1
ATOM 1042 O O . LEU A 1 128 ? 1.932 1.547 12.088 1.00 95.56 128 LEU A O 1
ATOM 1046 N N . LEU A 1 129 ? 2.282 3.764 11.974 1.00 91.31 129 LEU A N 1
ATOM 1047 C CA . LEU A 1 129 ? 3.477 3.707 11.126 1.00 91.31 129 LEU A CA 1
ATOM 1048 C C . LEU A 1 129 ? 4.717 4.332 11.799 1.00 91.31 129 LEU A C 1
ATOM 1050 O O . LEU A 1 129 ? 5.323 5.265 11.247 1.00 91.31 129 LEU A O 1
ATOM 1054 N N . PRO A 1 130 ? 5.168 3.812 12.961 1.00 86.38 130 PRO A N 1
ATOM 1055 C CA . PRO A 1 130 ? 6.407 4.255 13.585 1.00 86.38 130 PRO A CA 1
ATOM 1056 C C . PRO A 1 130 ? 7.587 4.187 12.618 1.00 86.38 130 PRO A C 1
ATOM 1058 O O . PRO A 1 130 ? 7.743 3.257 11.824 1.00 86.38 130 PRO A O 1
ATOM 1061 N N . SER A 1 131 ? 8.485 5.166 12.731 1.00 72.75 131 SER A N 1
ATOM 1062 C CA . SER A 1 131 ? 9.690 5.315 11.899 1.00 72.75 131 SER A CA 1
ATOM 1063 C C . SER A 1 131 ? 9.471 5.649 10.417 1.00 72.75 131 SER A C 1
ATOM 1065 O O . SER A 1 131 ? 10.475 5.839 9.726 1.00 72.75 131 SER A O 1
ATOM 1067 N N . TYR A 1 132 ? 8.232 5.697 9.911 1.00 70.38 132 TYR A N 1
ATOM 1068 C CA . TYR A 1 132 ? 7.952 6.083 8.522 1.00 70.38 132 TYR A CA 1
ATOM 1069 C C . TYR A 1 132 ? 7.708 7.588 8.379 1.00 70.38 132 TYR A C 1
ATOM 1071 O O . TYR A 1 132 ? 8.258 8.183 7.464 1.00 70.38 132 TYR A O 1
ATOM 1079 N N . LEU A 1 133 ? 6.993 8.235 9.307 1.00 61.44 133 LEU A N 1
ATOM 1080 C CA . LEU A 1 133 ? 6.759 9.692 9.238 1.00 61.44 133 LEU A CA 1
ATOM 1081 C C . LEU A 1 133 ? 8.050 10.512 9.353 1.00 61.44 133 LEU A C 1
ATOM 1083 O O . LEU A 1 133 ? 8.178 11.577 8.764 1.00 61.44 133 LEU A O 1
ATOM 1087 N N . GLN A 1 134 ? 9.030 9.993 10.092 1.00 59.94 134 GLN A N 1
ATOM 1088 C CA . GLN A 1 134 ? 10.340 10.629 10.247 1.00 59.94 134 GLN A CA 1
ATOM 1089 C C . GLN A 1 134 ? 11.226 10.465 9.000 1.00 59.94 134 GLN A C 1
ATOM 1091 O O . GLN A 1 134 ? 12.230 11.158 8.857 1.00 59.94 134 GLN A O 1
ATOM 1096 N N . ARG A 1 135 ? 10.870 9.542 8.096 1.00 65.12 135 ARG A N 1
ATOM 1097 C CA . ARG A 1 135 ? 11.585 9.252 6.851 1.00 65.12 135 ARG A CA 1
ATOM 1098 C C . ARG A 1 135 ? 10.718 9.711 5.684 1.00 65.12 135 ARG A C 1
ATOM 1100 O O . ARG A 1 135 ? 9.922 8.940 5.158 1.00 65.12 135 ARG A O 1
ATOM 1107 N N . GLY A 1 136 ? 10.855 10.975 5.292 1.00 64.19 136 GLY A N 1
ATOM 1108 C CA . GLY A 1 136 ? 10.176 11.490 4.101 1.00 64.19 136 GLY A CA 1
ATOM 1109 C C . GLY A 1 136 ? 10.389 10.569 2.889 1.00 64.19 136 GLY A C 1
ATOM 1110 O O . GLY A 1 136 ? 11.478 10.027 2.699 1.00 64.19 136 GLY A O 1
ATOM 1111 N N . GLY A 1 137 ? 9.342 10.372 2.082 1.00 78.00 137 GLY A N 1
ATOM 1112 C CA . GLY A 1 137 ? 9.416 9.581 0.849 1.00 78.00 137 GLY A CA 1
ATOM 1113 C C . GLY A 1 137 ? 9.027 8.103 0.972 1.00 78.00 137 GLY A C 1
ATOM 1114 O O . GLY A 1 137 ? 9.476 7.304 0.157 1.00 78.00 137 GLY A O 1
ATOM 1115 N N . ALA A 1 138 ? 8.206 7.702 1.945 1.00 88.38 138 ALA A N 1
ATOM 1116 C CA . ALA A 1 138 ? 7.589 6.372 1.947 1.00 88.38 138 ALA A CA 1
ATOM 1117 C C . ALA A 1 138 ? 6.250 6.372 1.186 1.00 88.38 138 ALA A C 1
ATOM 1119 O O . ALA A 1 138 ? 5.348 7.136 1.529 1.00 88.38 138 ALA A O 1
ATOM 1120 N N . SER A 1 139 ? 6.092 5.474 0.207 1.00 90.75 139 SER A N 1
ATOM 1121 C CA . SER A 1 139 ? 4.844 5.320 -0.563 1.00 90.75 139 SER A CA 1
ATOM 1122 C C . SER A 1 139 ? 3.645 4.979 0.319 1.00 90.75 139 SER A C 1
ATOM 1124 O O . SER A 1 139 ? 2.553 5.484 0.095 1.00 90.75 139 SER A O 1
ATOM 1126 N N . LEU A 1 140 ? 3.858 4.178 1.363 1.00 90.81 140 LEU A N 1
ATOM 1127 C CA . LEU A 1 140 ? 2.815 3.789 2.307 1.00 90.81 140 LEU A CA 1
ATOM 1128 C C . LEU A 1 140 ? 2.231 4.987 3.071 1.00 90.81 140 LEU A C 1
ATOM 1130 O O . LEU A 1 140 ? 1.019 5.090 3.226 1.00 90.81 140 LEU A O 1
ATOM 1134 N N . VAL A 1 141 ? 3.088 5.915 3.517 1.00 91.94 141 VAL A N 1
ATOM 1135 C CA . VAL A 1 141 ? 2.646 7.147 4.196 1.00 91.94 141 VAL A CA 1
ATOM 1136 C C . VAL A 1 141 ? 1.839 8.005 3.233 1.00 91.94 141 VAL A C 1
ATOM 1138 O O . VAL A 1 141 ? 0.763 8.468 3.593 1.00 91.94 141 VAL A O 1
ATOM 1141 N N . TYR A 1 142 ? 2.324 8.143 1.997 1.00 94.00 142 TYR A N 1
ATOM 1142 C CA . TYR A 1 142 ? 1.603 8.846 0.944 1.00 94.00 142 TYR A CA 1
ATOM 1143 C C . TYR A 1 142 ? 0.214 8.235 0.708 1.00 94.00 142 TYR A C 1
ATOM 1145 O O . TYR A 1 142 ? -0.782 8.948 0.722 1.00 94.00 142 TYR A O 1
ATOM 1153 N N . MET A 1 143 ? 0.118 6.913 0.539 1.00 94.94 143 MET A N 1
ATOM 1154 C CA . MET A 1 143 ? -1.158 6.228 0.303 1.00 94.94 143 MET A CA 1
ATOM 1155 C C . MET A 1 143 ? -2.119 6.393 1.483 1.00 94.94 143 MET A C 1
ATOM 1157 O O . MET A 1 143 ? -3.281 6.734 1.275 1.00 94.94 143 MET A O 1
ATOM 1161 N N . ALA A 1 144 ? -1.637 6.216 2.716 1.00 95.56 144 ALA A N 1
ATOM 1162 C CA . ALA A 1 144 ? -2.440 6.428 3.916 1.00 95.56 144 ALA A CA 1
ATOM 1163 C C . ALA A 1 144 ? -2.962 7.870 3.998 1.00 95.56 144 ALA A C 1
ATOM 1165 O O . ALA A 1 144 ? -4.147 8.076 4.244 1.00 95.56 144 ALA A O 1
ATOM 1166 N N . GLU A 1 145 ? -2.117 8.864 3.715 1.00 95.88 145 GLU A N 1
ATOM 1167 C CA . GLU A 1 145 ? -2.515 10.273 3.696 1.00 95.88 145 GLU A CA 1
ATOM 1168 C C . GLU A 1 145 ? -3.590 10.540 2.633 1.00 95.88 145 GLU A C 1
ATOM 1170 O O . GLU A 1 145 ? -4.584 11.212 2.911 1.00 95.88 145 GLU A O 1
ATOM 1175 N N . ARG A 1 146 ? -3.452 9.965 1.433 1.00 97.44 146 ARG A N 1
ATOM 1176 C CA . ARG A 1 146 ? -4.452 10.105 0.364 1.00 97.44 146 ARG A CA 1
ATOM 1177 C C . ARG A 1 146 ? -5.783 9.452 0.702 1.00 97.44 146 ARG A C 1
ATOM 1179 O O . ARG A 1 146 ? -6.820 10.053 0.424 1.00 97.44 146 ARG A O 1
ATOM 1186 N N . LEU A 1 147 ? -5.770 8.287 1.348 1.00 98.06 147 LEU A N 1
ATOM 1187 C CA . LEU A 1 147 ? -6.987 7.656 1.858 1.00 98.06 147 LEU A CA 1
ATOM 1188 C C . LEU A 1 147 ? -7.626 8.496 2.970 1.00 98.06 147 LEU A C 1
ATOM 1190 O O . LEU A 1 147 ? -8.831 8.716 2.931 1.00 98.06 147 LEU A O 1
ATOM 1194 N N . MET A 1 148 ? -6.841 9.032 3.912 1.00 98.31 148 MET A N 1
ATOM 1195 C CA . MET A 1 148 ? -7.347 9.912 4.974 1.00 98.31 148 MET A CA 1
ATOM 1196 C C . MET A 1 148 ? -7.990 11.187 4.413 1.00 98.31 148 MET A C 1
ATOM 1198 O O . MET A 1 148 ? -9.058 11.592 4.871 1.00 98.31 148 MET A O 1
ATOM 1202 N N . GLN A 1 149 ? -7.362 11.817 3.418 1.00 98.19 149 GLN A N 1
ATOM 1203 C CA . GLN A 1 149 ? -7.902 13.006 2.755 1.00 98.19 149 GLN A CA 1
ATOM 1204 C C . GLN A 1 149 ? -9.212 12.700 2.020 1.00 98.19 149 GLN A C 1
ATOM 1206 O O . GLN A 1 149 ? -10.159 13.476 2.121 1.00 98.19 149 GLN A O 1
ATOM 1211 N N . ALA A 1 150 ? -9.279 11.574 1.302 1.00 98.06 150 ALA A N 1
ATOM 1212 C CA . ALA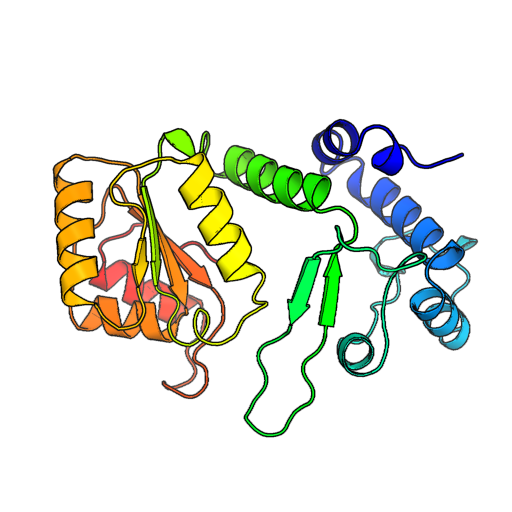 A 1 150 ? -10.473 11.172 0.560 1.00 98.06 150 ALA A CA 1
ATOM 1213 C C . ALA A 1 150 ? -11.623 10.726 1.475 1.00 98.06 150 ALA A C 1
ATOM 1215 O O . ALA A 1 150 ? -12.778 11.037 1.194 1.00 98.06 150 ALA A O 1
ATOM 1216 N N . SER A 1 151 ? -11.299 10.039 2.574 1.00 98.31 151 SER A N 1
ATOM 1217 C CA . SER A 1 151 ? -12.241 9.676 3.634 1.00 98.31 151 SER A CA 1
ATOM 1218 C C . SER A 1 151 ? -12.864 10.923 4.269 1.00 98.31 151 SER A C 1
ATOM 1220 O O . SER A 1 151 ? -14.074 10.991 4.470 1.00 98.31 151 SER A O 1
ATOM 1222 N N . GLY A 1 152 ? -12.039 11.925 4.596 1.00 98.12 152 GLY A N 1
ATOM 1223 C CA . GLY A 1 152 ? -12.489 13.155 5.251 1.00 98.12 152 GLY A CA 1
ATOM 1224 C C . GLY A 1 152 ? -13.005 12.963 6.685 1.00 98.12 152 GLY A C 1
ATOM 1225 O O . GLY A 1 152 ? -13.504 13.915 7.286 1.00 98.12 152 GLY A O 1
ATOM 1226 N N . HIS A 1 153 ? -12.893 11.761 7.258 1.00 98.44 153 HIS A N 1
ATOM 1227 C CA . HIS A 1 153 ? -13.385 11.472 8.598 1.00 98.44 153 HIS A CA 1
ATOM 1228 C C . HIS A 1 153 ? -12.554 12.199 9.675 1.00 98.44 153 HIS A C 1
ATOM 1230 O O . HIS A 1 153 ? -11.323 12.160 9.679 1.00 98.44 153 HIS A O 1
ATOM 1236 N N . ARG A 1 154 ? -13.228 12.844 10.642 1.00 98.00 154 ARG A N 1
ATOM 1237 C CA . ARG A 1 154 ? -12.586 13.717 11.654 1.00 98.00 154 ARG A CA 1
ATOM 1238 C C . ARG A 1 154 ? -11.545 13.015 12.534 1.00 98.00 154 ARG A C 1
ATOM 1240 O O . ARG A 1 154 ? -10.693 13.679 13.110 1.00 98.00 154 ARG A O 1
ATOM 1247 N N . LEU A 1 155 ? -11.681 11.697 12.694 1.00 98.12 155 LEU A N 1
ATOM 1248 C CA . LEU A 1 155 ? -10.806 10.867 13.531 1.00 98.12 155 LEU A CA 1
ATOM 1249 C C . LEU A 1 155 ? -9.665 10.207 12.751 1.00 98.12 155 LEU A C 1
ATOM 1251 O O . LEU A 1 155 ? -8.941 9.402 13.326 1.00 98.12 155 LEU A O 1
ATOM 1255 N N . ASN A 1 156 ? -9.496 10.529 11.467 1.00 98.31 156 ASN A N 1
ATOM 1256 C CA . ASN A 1 156 ? -8.343 10.063 10.706 1.00 98.31 156 ASN A CA 1
ATOM 1257 C C . ASN A 1 156 ? -7.040 10.492 11.385 1.00 98.31 156 ASN A C 1
ATOM 1259 O O . ASN A 1 156 ? -6.941 11.604 11.912 1.00 98.31 156 ASN A O 1
ATOM 1263 N N . GLY A 1 157 ? -6.030 9.625 11.371 1.00 96.75 157 GLY A N 1
ATOM 1264 C CA . GLY A 1 157 ? -4.805 9.929 12.097 1.00 96.75 157 GLY A CA 1
ATOM 1265 C C . GLY A 1 157 ? -3.644 8.987 11.839 1.00 96.75 157 GLY A C 1
ATOM 1266 O O . GLY A 1 157 ? -3.808 7.782 11.644 1.00 96.75 157 GLY A O 1
ATOM 1267 N N . PHE A 1 158 ? -2.447 9.565 11.897 1.00 95.94 158 PHE A N 1
ATOM 1268 C CA . PHE A 1 158 ? -1.205 8.823 12.023 1.00 95.94 158 PHE A CA 1
ATOM 1269 C C . PHE A 1 158 ? -0.819 8.679 13.493 1.00 95.94 158 PHE A C 1
ATOM 1271 O O . PHE A 1 158 ? -0.986 9.607 14.284 1.00 95.94 158 PHE A O 1
ATOM 1278 N N . TYR A 1 159 ? -0.260 7.520 13.814 1.00 95.12 159 TYR A N 1
ATOM 1279 C CA . TYR A 1 159 ? 0.214 7.145 15.135 1.00 95.12 159 TYR A CA 1
ATOM 1280 C C . TYR A 1 159 ? 1.621 6.563 14.993 1.00 95.12 159 TYR A C 1
ATOM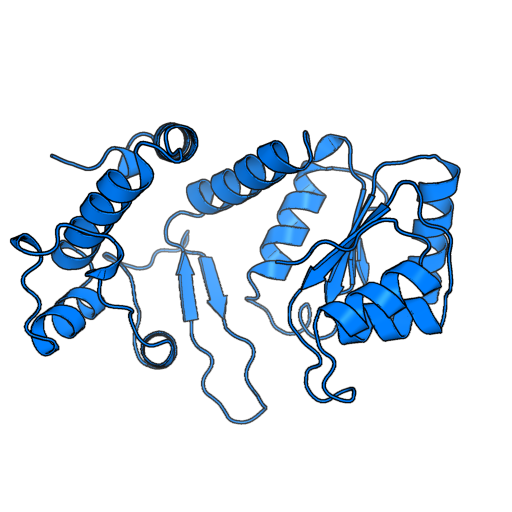 1282 O O . TYR A 1 159 ? 1.913 5.806 14.059 1.00 95.12 159 TYR A O 1
ATOM 1290 N N . LEU A 1 160 ? 2.507 6.946 15.901 1.00 89.94 160 LEU A N 1
ATOM 1291 C CA . LEU A 1 160 ? 3.882 6.475 15.989 1.00 89.94 160 LEU A CA 1
ATOM 1292 C C . LEU A 1 160 ? 3.998 5.489 17.150 1.00 89.94 160 LEU A C 1
ATOM 1294 O O . LEU A 1 160 ? 4.200 4.297 16.932 1.00 89.94 160 LEU A O 1
ATOM 1298 N N . ASP A 1 161 ? 3.847 6.005 18.362 1.00 86.06 161 ASP A N 1
ATOM 1299 C CA . ASP A 1 161 ? 3.952 5.304 19.641 1.00 86.06 161 ASP A CA 1
ATOM 1300 C C . ASP A 1 161 ? 2.818 5.688 20.608 1.00 86.06 161 ASP A C 1
ATOM 1302 O O . ASP A 1 161 ? 2.783 5.218 21.742 1.00 86.06 161 ASP A O 1
ATOM 1306 N N . GLU A 1 162 ? 1.842 6.485 20.159 1.00 93.38 162 GLU A N 1
ATOM 1307 C CA . GLU A 1 162 ? 0.695 6.919 20.959 1.00 93.38 162 GLU A CA 1
ATOM 1308 C C . GLU A 1 162 ? -0.390 5.827 21.072 1.00 93.38 162 GLU A C 1
ATOM 1310 O O . GLU A 1 162 ? -1.549 6.037 20.699 1.00 93.38 162 GLU A O 1
ATOM 1315 N N . TYR A 1 163 ? -0.025 4.645 21.578 1.00 96.19 163 TYR A N 1
ATOM 1316 C CA . TYR A 1 163 ? -0.896 3.464 21.653 1.00 96.19 163 TYR A CA 1
ATOM 1317 C C . TYR A 1 163 ? -2.163 3.706 22.476 1.00 96.19 163 TYR A C 1
ATOM 1319 O O . TYR A 1 163 ? -3.252 3.348 22.037 1.00 96.19 163 TYR A O 1
ATOM 1327 N N . GLU A 1 164 ? -2.064 4.393 23.612 1.00 97.50 164 GLU A N 1
ATOM 1328 C CA . GLU A 1 164 ? -3.212 4.743 24.455 1.00 97.50 164 GLU A CA 1
ATOM 1329 C C . GLU A 1 164 ? -4.201 5.640 23.699 1.00 97.50 164 GLU A C 1
ATOM 1331 O O . GLU A 1 164 ? -5.417 5.466 23.790 1.00 97.50 164 GLU A O 1
ATOM 1336 N N . LYS A 1 165 ? -3.683 6.587 22.907 1.00 98.06 165 LYS A N 1
ATOM 1337 C CA . LYS A 1 165 ? -4.506 7.475 22.080 1.00 98.06 165 LYS A CA 1
ATOM 1338 C C . LYS A 1 165 ? -5.173 6.697 20.948 1.00 98.06 165 LYS A C 1
ATOM 1340 O O . LYS A 1 165 ? -6.349 6.923 20.670 1.00 98.06 165 LYS A O 1
ATOM 1345 N N . LEU A 1 166 ? -4.437 5.795 20.299 1.00 98.50 166 LEU A N 1
ATOM 1346 C CA . LEU A 1 166 ? -4.975 4.926 19.255 1.00 98.50 166 LEU A CA 1
ATOM 1347 C C . LEU A 1 166 ? -6.092 4.027 19.805 1.00 98.50 166 LEU A C 1
ATOM 1349 O O . LEU A 1 166 ? -7.165 3.969 19.208 1.00 98.50 166 LEU A O 1
ATOM 1353 N N . ALA A 1 167 ? -5.878 3.396 20.962 1.00 98.56 167 ALA A N 1
ATOM 1354 C CA . ALA A 1 167 ? -6.871 2.554 21.627 1.00 98.56 167 ALA A CA 1
ATOM 1355 C C . ALA A 1 167 ? -8.149 3.337 21.959 1.00 98.56 167 ALA A C 1
ATOM 1357 O O . ALA A 1 167 ? -9.251 2.857 21.696 1.00 98.56 167 ALA A O 1
ATOM 1358 N N . ALA A 1 168 ? -8.016 4.566 22.471 1.00 98.56 168 ALA A N 1
ATOM 1359 C CA . ALA A 1 168 ? -9.160 5.428 22.762 1.00 98.56 168 ALA A CA 1
ATOM 1360 C C . ALA A 1 168 ? -9.968 5.780 21.499 1.00 98.56 168 ALA A C 1
ATOM 1362 O O . ALA A 1 168 ? -11.196 5.702 21.515 1.00 98.56 168 ALA A O 1
ATOM 1363 N N . VAL A 1 169 ? -9.293 6.117 20.394 1.00 98.69 169 VAL A N 1
ATOM 1364 C CA . VAL A 1 169 ? -9.954 6.427 19.115 1.00 98.69 169 VAL A CA 1
ATOM 1365 C C . VAL A 1 169 ? -10.642 5.195 18.528 1.00 98.69 169 VAL A C 1
ATOM 1367 O O . VAL A 1 169 ? -11.791 5.285 18.102 1.00 98.69 169 VAL A O 1
ATOM 1370 N N . LEU A 1 170 ? -9.983 4.034 18.550 1.00 98.75 170 LEU A N 1
ATOM 1371 C CA . LEU A 1 170 ? -10.585 2.774 18.108 1.00 98.75 170 LEU A CA 1
ATOM 1372 C C . LEU A 1 170 ? -11.817 2.415 18.943 1.00 98.75 170 LEU A C 1
ATOM 1374 O O . LEU A 1 170 ? -12.826 2.002 18.384 1.00 98.75 170 LEU A O 1
ATOM 1378 N N . ALA A 1 171 ? -11.771 2.614 20.262 1.00 98.62 171 ALA A N 1
ATOM 1379 C CA . ALA A 1 171 ? -12.919 2.370 21.128 1.00 98.62 171 ALA A CA 1
ATOM 1380 C C . ALA A 1 171 ? -14.103 3.302 20.805 1.00 98.62 171 ALA A C 1
ATOM 1382 O O . ALA A 1 171 ? -15.243 2.840 20.790 1.00 98.62 171 ALA A O 1
ATOM 1383 N N . GLU A 1 172 ? -13.850 4.585 20.507 1.00 98.62 172 GLU A N 1
ATOM 1384 C CA . GLU A 1 172 ? -14.889 5.529 20.062 1.00 98.62 172 GLU A CA 1
ATOM 1385 C C . GLU A 1 172 ? -15.524 5.079 18.736 1.00 98.62 172 GLU A C 1
ATOM 1387 O O . GLU A 1 172 ? -16.750 5.024 18.622 1.00 98.62 172 GLU A O 1
ATOM 1392 N N . LEU A 1 173 ? -14.698 4.724 17.749 1.00 98.62 173 LEU A N 1
ATOM 1393 C CA . LEU A 1 173 ? -15.149 4.291 16.424 1.00 98.62 173 LEU A CA 1
ATOM 1394 C C . LEU A 1 173 ? -15.952 2.985 16.489 1.00 98.62 173 LEU A C 1
ATOM 1396 O O . LEU A 1 173 ? -17.032 2.896 15.906 1.00 98.62 173 LEU A O 1
ATOM 1400 N N . GLU A 1 174 ? -15.467 1.997 17.243 1.00 98.31 174 GLU A N 1
ATOM 1401 C CA . GLU A 1 174 ? -16.153 0.716 17.441 1.00 98.31 174 GLU A CA 1
ATOM 1402 C C . GLU A 1 174 ? -17.488 0.885 18.167 1.00 98.31 174 GLU A C 1
ATOM 1404 O O . GLU A 1 174 ? -18.483 0.288 17.758 1.00 98.31 174 GLU A O 1
ATOM 1409 N N . ALA A 1 175 ? -17.551 1.732 19.201 1.00 98.19 175 ALA A N 1
ATOM 1410 C CA . ALA A 1 175 ? -18.807 2.025 19.892 1.00 98.19 175 ALA A CA 1
ATOM 1411 C C . ALA A 1 175 ? -19.839 2.688 18.962 1.00 98.19 175 ALA A C 1
ATOM 1413 O O . ALA A 1 175 ? -21.040 2.463 19.113 1.00 98.19 175 ALA A O 1
ATOM 1414 N N . GLY A 1 176 ? -19.373 3.478 17.989 1.00 97.88 176 GLY A N 1
ATOM 1415 C CA . GLY A 1 176 ? -20.200 4.073 16.940 1.00 97.88 176 GLY A CA 1
ATOM 1416 C C . GLY A 1 176 ? -20.527 3.140 15.769 1.00 97.88 176 GLY A C 1
ATOM 1417 O O . GLY A 1 176 ? -21.302 3.531 14.899 1.00 97.88 176 GLY A O 1
ATOM 1418 N N . GLY A 1 177 ? -19.952 1.934 15.714 1.00 98.19 177 GLY A N 1
ATOM 1419 C CA . GLY A 1 177 ? -20.094 1.020 14.577 1.00 98.19 177 GLY A CA 1
ATOM 1420 C C . GLY A 1 177 ? -19.458 1.531 13.279 1.00 98.19 177 GLY A C 1
ATOM 1421 O O . GLY A 1 177 ? -19.830 1.074 12.199 1.00 98.19 177 GLY A O 1
ATOM 1422 N N . GLN A 1 178 ? -18.534 2.492 13.373 1.00 98.44 178 GLN A N 1
ATOM 1423 C CA . GLN A 1 178 ? -17.906 3.153 12.232 1.00 98.44 178 GLN A CA 1
ATOM 1424 C C . GLN A 1 178 ? -16.923 2.197 11.539 1.00 98.44 178 GLN A C 1
ATOM 1426 O O . GLN A 1 178 ? -15.955 1.764 12.178 1.00 98.44 178 GLN A O 1
ATOM 1431 N N . PRO A 1 179 ? -17.101 1.896 10.235 1.00 98.56 179 PRO A N 1
ATOM 1432 C CA . PRO A 1 179 ? -16.100 1.166 9.471 1.00 98.56 179 PRO A CA 1
ATOM 1433 C C . PRO A 1 179 ? -14.738 1.848 9.588 1.00 98.56 179 PRO A C 1
ATOM 1435 O O . PRO A 1 179 ? -14.607 3.053 9.357 1.00 98.56 179 PRO A O 1
ATOM 1438 N N . THR A 1 180 ? -13.727 1.088 9.992 1.00 98.75 180 THR A N 1
ATOM 1439 C CA . THR A 1 180 ? -12.388 1.619 10.262 1.00 98.75 180 THR A CA 1
ATOM 1440 C C . THR A 1 180 ? -11.339 0.766 9.565 1.00 98.75 180 THR A C 1
ATOM 1442 O O . THR A 1 180 ? -11.420 -0.458 9.587 1.00 98.75 180 THR A O 1
ATOM 1445 N N . LEU A 1 181 ? -10.340 1.392 8.950 1.00 98.56 181 LEU A N 1
ATOM 1446 C CA . LEU A 1 181 ? -9.114 0.730 8.518 1.00 98.56 181 LEU A CA 1
ATOM 1447 C C . LEU A 1 181 ? -7.993 1.111 9.481 1.00 98.56 181 LEU A C 1
ATOM 1449 O O . LEU A 1 181 ? -7.596 2.274 9.535 1.00 98.56 181 LEU A O 1
ATOM 1453 N N . LEU A 1 182 ? -7.455 0.124 10.192 1.00 98.44 182 LEU A N 1
ATOM 1454 C CA . LEU A 1 182 ? -6.202 0.242 10.923 1.00 98.44 182 LEU A CA 1
ATOM 1455 C C . LEU A 1 182 ? -5.077 -0.367 10.083 1.00 98.44 182 LEU A C 1
ATOM 1457 O O . LEU A 1 182 ? -4.900 -1.585 10.051 1.00 98.44 182 LEU A O 1
ATOM 1461 N N . LEU A 1 183 ? -4.311 0.491 9.420 1.00 96.44 183 LEU A N 1
ATOM 1462 C CA . LEU A 1 183 ? -3.074 0.124 8.740 1.00 96.44 183 LEU A CA 1
ATOM 1463 C C . LEU A 1 183 ? -1.920 0.207 9.738 1.00 96.44 183 LEU A C 1
ATOM 1465 O O . LEU A 1 183 ? -1.762 1.229 10.403 1.00 96.44 183 LEU A O 1
ATOM 1469 N N . GLY A 1 184 ? -1.066 -0.806 9.826 1.00 94.56 184 GLY A N 1
ATOM 1470 C CA . GLY A 1 184 ? 0.097 -0.700 10.698 1.00 94.56 184 GLY A CA 1
ATOM 1471 C C . GLY A 1 184 ? 1.237 -1.634 10.354 1.00 94.56 184 GLY A C 1
ATOM 1472 O O . GLY A 1 184 ? 1.058 -2.676 9.725 1.00 94.56 184 GLY A O 1
ATOM 1473 N N . VAL A 1 185 ? 2.436 -1.248 10.784 1.00 91.62 185 VAL A N 1
ATOM 1474 C CA . VAL A 1 185 ? 3.608 -2.110 10.612 1.00 91.62 185 VAL A CA 1
ATOM 1475 C C . VAL A 1 185 ? 3.584 -3.262 11.607 1.00 91.62 185 VAL A C 1
ATOM 1477 O O . VAL A 1 185 ? 3.236 -3.061 12.770 1.00 91.62 185 VAL A O 1
ATOM 1480 N N . THR A 1 186 ? 3.991 -4.453 11.165 1.00 92.19 186 THR A N 1
ATOM 1481 C CA . THR A 1 186 ? 3.841 -5.728 11.893 1.00 92.19 186 THR A CA 1
ATOM 1482 C C . THR A 1 186 ? 4.167 -5.640 13.383 1.00 92.19 186 THR A C 1
ATOM 1484 O O . THR A 1 186 ? 3.334 -5.966 14.224 1.00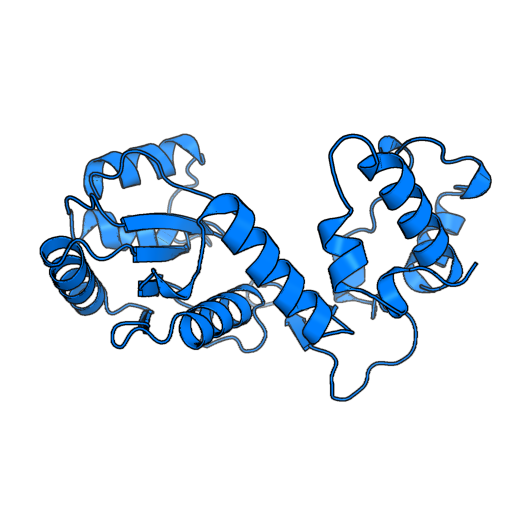 92.19 186 THR A O 1
ATOM 1487 N N . PHE A 1 187 ? 5.373 -5.175 13.732 1.00 90.81 187 PHE A N 1
ATOM 1488 C CA . PHE A 1 187 ? 5.813 -5.139 15.129 1.00 90.81 187 PHE A CA 1
ATOM 1489 C C . PHE A 1 187 ? 4.986 -4.161 15.970 1.00 90.81 187 PHE A C 1
ATOM 1491 O O . PHE A 1 187 ? 4.709 -4.453 17.125 1.00 90.81 187 PHE A O 1
ATOM 1498 N N . ALA A 1 188 ? 4.570 -3.032 15.389 1.00 93.19 188 ALA A N 1
ATOM 1499 C CA . ALA A 1 188 ? 3.810 -2.010 16.095 1.00 93.19 188 ALA A CA 1
ATOM 1500 C C . ALA A 1 188 ? 2.373 -2.468 16.343 1.00 93.19 188 ALA A C 1
ATOM 1502 O O . ALA A 1 188 ? 1.843 -2.242 17.424 1.00 93.19 188 ALA A O 1
ATOM 1503 N N . LEU A 1 189 ? 1.763 -3.169 15.380 1.00 95.81 189 LEU A N 1
ATOM 1504 C CA . LEU A 1 189 ? 0.455 -3.796 15.578 1.00 95.81 189 LEU A CA 1
ATOM 1505 C C . LEU A 1 189 ? 0.501 -4.860 16.678 1.00 95.81 189 LEU A C 1
ATOM 1507 O O . LEU A 1 189 ? -0.421 -4.928 17.483 1.00 95.81 189 LEU A O 1
ATOM 1511 N N . LEU A 1 190 ? 1.566 -5.666 16.734 1.00 95.44 190 LEU A N 1
ATOM 1512 C CA . LEU A 1 190 ? 1.741 -6.662 17.794 1.00 95.44 190 LEU A CA 1
ATOM 1513 C C . LEU A 1 190 ? 1.946 -6.008 19.165 1.00 95.44 190 LEU A C 1
ATOM 1515 O O . LEU A 1 190 ? 1.276 -6.395 20.117 1.00 95.44 190 LEU A O 1
ATOM 1519 N N . ASP A 1 191 ? 2.824 -5.003 19.256 1.00 94.75 191 ASP A N 1
ATOM 1520 C CA . ASP A 1 191 ? 3.039 -4.235 20.489 1.00 94.75 191 ASP A CA 1
ATOM 1521 C C . ASP A 1 191 ? 1.725 -3.594 20.968 1.00 94.75 191 ASP A C 1
ATOM 1523 O O . ASP A 1 191 ? 1.367 -3.703 22.141 1.00 94.75 191 ASP A O 1
ATOM 1527 N N . PHE A 1 192 ? 0.980 -2.973 20.049 1.00 97.25 192 PHE A N 1
ATOM 1528 C CA . PHE A 1 192 ? -0.319 -2.368 20.325 1.00 97.25 192 PHE A CA 1
ATOM 1529 C C . PHE A 1 192 ? -1.336 -3.404 20.813 1.00 97.25 192 PHE A C 1
ATOM 1531 O O . PHE A 1 192 ? -1.965 -3.194 21.844 1.00 97.25 192 PHE A O 1
ATOM 1538 N N . ALA A 1 193 ? -1.477 -4.532 20.115 1.00 97.38 193 ALA A N 1
ATOM 1539 C CA . ALA A 1 193 ? -2.457 -5.561 20.445 1.00 97.38 193 ALA A CA 1
ATOM 1540 C C . ALA A 1 193 ? -2.171 -6.254 21.788 1.00 97.38 193 ALA A C 1
ATOM 1542 O O . ALA A 1 193 ? -3.097 -6.640 22.499 1.00 97.38 193 ALA A O 1
ATOM 1543 N N . GLU A 1 194 ? -0.899 -6.416 22.154 1.00 95.88 194 GLU A N 1
ATOM 1544 C CA . GLU A 1 194 ? -0.508 -6.955 23.459 1.00 95.88 194 GLU A CA 1
ATOM 1545 C C . GLU A 1 194 ? -0.764 -5.963 24.598 1.00 95.88 194 GLU A C 1
ATOM 1547 O O . GLU A 1 194 ? -1.239 -6.371 25.659 1.00 95.88 194 GLU A O 1
ATOM 1552 N N . ALA A 1 195 ? -0.463 -4.679 24.384 1.00 96.69 195 ALA A N 1
ATOM 1553 C CA . ALA A 1 195 ? -0.659 -3.631 25.384 1.00 96.69 195 ALA A CA 1
ATOM 1554 C C . ALA A 1 195 ? -2.139 -3.259 25.568 1.00 96.69 195 ALA A C 1
ATOM 1556 O O . ALA A 1 195 ? -2.577 -2.999 26.688 1.00 96.69 195 ALA A O 1
ATOM 1557 N N . HIS A 1 196 ? -2.909 -3.276 24.478 1.00 97.56 196 HIS A N 1
ATOM 1558 C CA . HIS A 1 196 ? -4.312 -2.873 24.426 1.00 97.56 196 HIS A CA 1
ATOM 1559 C C . HIS A 1 196 ? -5.165 -3.945 23.730 1.00 97.56 196 HIS A C 1
ATOM 1561 O O . HIS A 1 196 ? -5.585 -3.752 22.588 1.00 97.56 196 HIS A O 1
ATOM 1567 N N . PRO A 1 197 ? -5.451 -5.089 24.385 1.00 97.75 197 PRO A N 1
ATOM 1568 C CA . PRO A 1 197 ? -6.377 -6.075 23.839 1.00 97.75 197 PRO A CA 1
ATOM 1569 C C . PRO A 1 197 ? -7.789 -5.493 23.689 1.00 97.75 197 PRO A C 1
ATOM 1571 O O . PRO A 1 197 ? -8.305 -4.830 24.592 1.00 97.75 197 PRO A O 1
ATOM 1574 N N . MET A 1 198 ? -8.436 -5.762 22.557 1.00 97.38 198 MET A N 1
ATOM 1575 C CA . MET A 1 198 ? -9.716 -5.166 22.166 1.00 97.38 198 MET A CA 1
ATOM 1576 C C . MET A 1 198 ? -10.609 -6.173 21.431 1.00 97.38 198 MET A C 1
ATOM 1578 O O . MET A 1 198 ? -10.202 -7.287 21.116 1.00 97.38 198 MET A O 1
ATOM 1582 N N . GLN A 1 199 ? -11.856 -5.778 21.164 1.00 97.44 199 GLN A N 1
ATOM 1583 C CA . GLN A 1 199 ? -12.795 -6.528 20.327 1.00 97.44 199 GLN A CA 1
ATOM 1584 C C . GLN A 1 199 ? -13.265 -5.634 19.183 1.00 97.44 199 GLN A C 1
ATOM 1586 O O . GLN A 1 199 ? -14.274 -4.940 19.304 1.00 97.44 199 GLN A O 1
ATOM 1591 N N . LEU A 1 200 ? -12.503 -5.636 18.095 1.00 97.81 200 LEU A N 1
ATOM 1592 C CA . LEU A 1 200 ? -12.724 -4.789 16.935 1.00 97.81 200 LEU A CA 1
ATOM 1593 C C . LEU A 1 200 ? -13.630 -5.500 15.920 1.00 97.81 200 LEU A C 1
ATOM 1595 O O . LEU A 1 200 ? -13.187 -6.356 15.152 1.00 97.81 200 LEU A O 1
ATOM 1599 N N . LYS A 1 201 ? -14.925 -5.180 15.931 1.00 97.44 201 LYS A N 1
ATOM 1600 C CA . LYS A 1 201 ? -15.927 -5.798 15.045 1.00 97.44 201 LYS A CA 1
ATOM 1601 C C . LYS A 1 201 ? -16.147 -4.995 13.767 1.00 97.44 201 LYS A C 1
ATOM 1603 O O . LYS A 1 201 ? -16.579 -5.575 12.770 1.00 97.44 201 LYS A O 1
ATOM 1608 N N . HIS A 1 202 ? -15.864 -3.697 13.808 1.00 98.12 202 HIS A N 1
ATOM 1609 C CA . HIS A 1 202 ? -16.053 -2.742 12.717 1.00 98.12 202 HIS A CA 1
ATOM 1610 C C . HIS A 1 202 ? -14.723 -2.261 12.111 1.00 98.12 202 HIS A C 1
ATOM 1612 O O . HIS A 1 202 ? -14.723 -1.484 11.155 1.00 98.12 202 HIS A O 1
ATOM 1618 N N . THR A 1 203 ? -13.591 -2.762 12.613 1.00 98.56 203 THR A N 1
ATOM 1619 C CA . THR A 1 203 ? -12.254 -2.424 12.120 1.00 98.56 203 THR A CA 1
ATOM 1620 C C . THR A 1 203 ? -11.649 -3.539 11.273 1.00 98.56 203 THR A C 1
ATOM 1622 O O . THR A 1 203 ? -11.568 -4.702 11.672 1.00 98.56 203 THR A O 1
ATOM 1625 N N . ILE A 1 204 ? -11.136 -3.151 10.114 1.00 98.38 204 ILE A N 1
ATOM 1626 C CA . ILE A 1 204 ? -10.225 -3.929 9.287 1.00 98.38 204 ILE A CA 1
ATOM 1627 C C . ILE A 1 204 ? -8.809 -3.646 9.778 1.00 98.38 204 ILE A C 1
ATOM 1629 O O . ILE A 1 204 ? -8.338 -2.514 9.701 1.00 98.38 204 ILE A O 1
ATOM 1633 N N . VAL A 1 205 ? -8.117 -4.678 10.256 1.00 98.19 205 VAL A N 1
ATOM 1634 C CA . VAL A 1 205 ? -6.693 -4.588 10.599 1.00 98.19 205 VAL A CA 1
ATOM 1635 C C . VAL A 1 205 ? -5.880 -5.057 9.398 1.00 98.19 205 VAL A C 1
ATOM 1637 O O . VAL A 1 205 ? -6.064 -6.182 8.927 1.00 98.19 205 VAL A O 1
ATOM 1640 N N . MET A 1 206 ? -5.002 -4.187 8.901 1.00 96.94 206 MET A N 1
ATOM 1641 C CA . MET A 1 206 ? -4.120 -4.443 7.768 1.00 96.94 206 MET A CA 1
ATOM 1642 C C . MET A 1 206 ? -2.659 -4.319 8.192 1.00 96.94 206 MET A C 1
ATOM 1644 O O . MET A 1 206 ? -2.185 -3.245 8.569 1.00 96.94 206 MET A O 1
ATOM 1648 N N . GLU A 1 207 ? -1.947 -5.433 8.102 1.00 93.75 207 GLU A N 1
ATOM 1649 C CA . GLU A 1 207 ? -0.521 -5.520 8.370 1.00 93.75 207 GLU A CA 1
ATOM 1650 C C . GLU A 1 207 ? 0.296 -5.202 7.109 1.00 93.75 207 GLU A C 1
ATOM 1652 O O . GLU A 1 207 ? -0.002 -5.667 6.010 1.00 93.75 207 GLU A O 1
ATOM 1657 N N . THR A 1 208 ? 1.340 -4.394 7.276 1.00 88.56 208 THR A N 1
ATOM 1658 C CA . THR A 1 208 ? 2.296 -4.030 6.220 1.00 88.56 208 THR A CA 1
ATOM 1659 C C . THR A 1 208 ? 3.730 -4.064 6.756 1.00 88.56 208 THR A C 1
ATOM 1661 O O . THR A 1 208 ? 3.991 -3.906 7.951 1.00 88.56 208 THR A O 1
ATOM 1664 N N . GLY A 1 209 ? 4.706 -4.257 5.871 1.00 78.62 209 GLY A N 1
ATOM 1665 C CA . GLY A 1 209 ? 6.118 -4.250 6.235 1.00 78.62 209 GLY A CA 1
ATOM 1666 C C . GLY A 1 209 ? 6.559 -5.510 6.985 1.00 78.62 209 GLY A C 1
ATOM 1667 O O . GLY A 1 209 ? 6.273 -6.623 6.567 1.00 78.62 209 GLY A O 1
ATOM 1668 N N . GLY A 1 210 ? 7.373 -5.342 8.029 1.00 75.69 210 GLY A N 1
ATOM 1669 C CA . GLY A 1 210 ? 7.946 -6.473 8.757 1.00 75.69 210 GLY A CA 1
ATOM 1670 C C . GLY A 1 210 ? 8.474 -6.098 10.137 1.00 75.69 210 GLY A C 1
ATOM 1671 O O . GLY A 1 210 ? 8.408 -4.946 10.569 1.00 75.69 210 GLY A O 1
ATOM 1672 N N . MET A 1 211 ? 9.075 -7.074 10.816 1.00 73.19 211 MET A N 1
ATOM 1673 C CA . MET A 1 211 ? 9.502 -6.972 12.219 1.00 73.19 211 MET A CA 1
ATOM 1674 C C . MET A 1 211 ? 10.672 -6.010 12.484 1.00 73.19 211 MET A C 1
ATOM 1676 O O . MET A 1 211 ? 10.941 -5.689 13.638 1.00 73.19 211 MET A O 1
ATOM 1680 N N . LYS A 1 212 ? 11.394 -5.557 11.444 1.00 69.38 212 LYS A N 1
ATOM 1681 C CA . LYS A 1 212 ? 12.539 -4.617 11.517 1.00 69.38 212 LYS A CA 1
ATOM 1682 C C . LYS A 1 212 ? 13.549 -4.914 12.648 1.00 69.38 212 LYS A C 1
ATOM 1684 O O . LYS A 1 212 ? 14.107 -3.989 13.235 1.00 69.38 212 LYS A O 1
ATOM 1689 N N . GLY A 1 213 ? 13.763 -6.192 12.975 1.00 67.25 213 GLY A N 1
ATOM 1690 C CA . GLY A 1 213 ? 14.659 -6.631 14.055 1.00 67.25 213 GLY A CA 1
ATOM 1691 C C . GLY A 1 213 ? 14.193 -6.294 15.480 1.00 67.25 213 GLY A C 1
ATOM 1692 O O . GLY A 1 213 ? 14.967 -6.458 16.416 1.00 67.25 213 GLY A O 1
ATOM 1693 N N . ARG A 1 214 ? 12.954 -5.813 15.663 1.00 68.44 214 ARG A N 1
ATOM 1694 C CA . ARG A 1 214 ? 12.371 -5.458 16.973 1.00 68.44 214 ARG A CA 1
ATOM 1695 C C . ARG A 1 214 ? 11.845 -6.670 17.743 1.00 68.44 214 ARG A C 1
ATOM 1697 O O . ARG A 1 214 ? 11.765 -6.624 18.964 1.00 68.44 214 ARG A O 1
ATOM 1704 N N . ARG A 1 215 ? 11.480 -7.740 17.036 1.00 70.62 215 ARG A N 1
ATOM 1705 C CA . ARG A 1 215 ? 10.915 -8.981 17.584 1.00 70.62 215 ARG A CA 1
ATOM 1706 C C . ARG A 1 215 ? 11.555 -10.196 16.912 1.00 70.62 215 ARG A C 1
ATOM 1708 O O . ARG A 1 215 ? 12.210 -10.057 15.876 1.00 70.62 215 ARG A O 1
ATOM 1715 N N . ARG A 1 216 ? 11.346 -11.385 17.495 1.00 80.06 216 ARG A N 1
ATOM 1716 C CA . ARG A 1 216 ? 11.662 -12.667 16.840 1.00 80.06 216 ARG A CA 1
ATOM 1717 C C . ARG A 1 216 ? 10.981 -12.702 15.473 1.00 80.06 216 ARG A C 1
ATOM 1719 O O . ARG A 1 216 ? 9.857 -12.221 15.349 1.00 80.06 216 ARG A O 1
ATOM 1726 N N . GLU A 1 217 ? 11.627 -13.291 14.473 1.00 80.75 217 GLU A N 1
ATOM 1727 C CA . GLU A 1 217 ? 10.929 -13.582 13.225 1.00 80.75 217 GLU A CA 1
ATOM 1728 C C . GLU A 1 217 ? 9.727 -14.494 13.504 1.00 80.75 217 GLU A C 1
ATOM 1730 O O . GLU A 1 217 ? 9.837 -15.531 14.168 1.00 80.75 217 GLU A O 1
ATOM 1735 N N . MET A 1 218 ? 8.568 -14.036 13.039 1.00 86.81 218 MET A N 1
ATOM 1736 C CA . MET A 1 218 ? 7.296 -14.741 13.080 1.00 86.81 218 MET A CA 1
ATOM 1737 C C . MET A 1 218 ? 6.824 -14.912 11.644 1.00 86.81 218 MET A C 1
ATOM 1739 O O . MET A 1 218 ? 7.000 -14.025 10.804 1.00 86.81 218 MET A O 1
ATOM 1743 N N . THR A 1 219 ? 6.210 -16.049 11.364 1.00 89.38 219 THR A N 1
ATOM 1744 C CA . THR A 1 219 ? 5.501 -16.272 10.109 1.00 89.38 219 THR A CA 1
ATOM 1745 C C . THR A 1 219 ? 4.251 -15.392 10.050 1.00 89.38 219 THR A C 1
ATOM 1747 O O . THR A 1 219 ? 3.679 -15.025 11.077 1.00 89.38 219 THR A O 1
ATOM 1750 N N . ARG A 1 220 ? 3.774 -15.091 8.836 1.00 89.25 220 ARG A N 1
ATOM 1751 C CA . ARG A 1 220 ? 2.524 -14.337 8.631 1.00 89.25 220 ARG A CA 1
ATOM 1752 C C . ARG A 1 220 ? 1.341 -14.969 9.377 1.00 89.25 220 ARG A C 1
ATOM 1754 O O . ARG A 1 220 ? 0.541 -14.256 9.968 1.00 89.25 220 ARG A O 1
ATOM 1761 N N . GLY A 1 221 ? 1.259 -16.303 9.387 1.00 92.38 221 GLY A N 1
ATOM 1762 C CA . GLY A 1 221 ? 0.224 -17.037 10.119 1.00 92.38 221 GLY A CA 1
ATOM 1763 C C . GLY A 1 221 ? 0.261 -16.758 11.622 1.00 92.38 221 GLY A C 1
ATOM 1764 O O . GLY A 1 221 ? -0.752 -16.358 12.184 1.00 92.38 221 GLY A O 1
ATOM 1765 N N . GLU A 1 222 ? 1.439 -16.865 12.247 1.00 93.62 222 GLU A N 1
ATOM 1766 C CA . GLU A 1 222 ? 1.612 -16.576 13.679 1.00 93.62 222 GLU A CA 1
ATOM 1767 C C . GLU A 1 222 ? 1.250 -15.124 14.019 1.00 93.62 222 GLU A C 1
ATOM 1769 O O . GLU A 1 222 ? 0.566 -14.876 15.010 1.00 93.62 222 GLU A O 1
ATOM 1774 N N . VAL A 1 223 ? 1.671 -14.158 13.193 1.00 94.19 223 VAL A N 1
ATOM 1775 C CA . VAL A 1 223 ? 1.303 -12.742 13.371 1.00 94.19 223 VAL A CA 1
ATOM 1776 C C . VAL A 1 223 ? -0.215 -12.577 13.331 1.00 94.19 223 VAL A C 1
ATOM 1778 O O . VAL A 1 223 ? -0.798 -11.965 14.226 1.00 94.19 223 VAL A O 1
ATOM 1781 N N . HIS A 1 224 ? -0.864 -13.138 12.310 1.00 96.25 224 HIS A N 1
ATOM 1782 C CA . HIS A 1 224 ? -2.310 -13.032 12.148 1.00 96.25 224 HIS A CA 1
ATOM 1783 C C . HIS A 1 224 ? -3.052 -13.703 13.307 1.00 96.25 224 HIS A C 1
ATOM 1785 O O . HIS A 1 224 ? -4.079 -13.187 13.736 1.00 96.25 224 HIS A O 1
ATOM 1791 N N . ASP A 1 225 ? -2.561 -14.828 13.825 1.00 96.38 225 ASP A N 1
ATOM 1792 C CA . ASP A 1 225 ? -3.174 -15.518 14.961 1.00 96.38 225 ASP A CA 1
ATOM 1793 C C . ASP A 1 225 ? -3.132 -14.669 16.233 1.00 96.38 225 ASP A C 1
ATOM 1795 O O . ASP A 1 225 ? -4.178 -14.483 16.858 1.00 96.38 225 ASP A O 1
ATOM 1799 N N . VAL A 1 226 ? -1.985 -14.058 16.556 1.00 96.38 226 VAL A N 1
ATOM 1800 C CA . VAL A 1 226 ? -1.883 -13.138 17.703 1.00 96.38 226 VAL A CA 1
ATOM 1801 C C . VAL A 1 226 ? -2.817 -11.941 17.530 1.00 96.38 226 VAL A C 1
ATOM 1803 O O . VAL A 1 226 ? -3.570 -11.609 18.444 1.00 96.38 226 VAL A O 1
ATOM 1806 N N . LEU A 1 227 ? -2.813 -11.303 16.357 1.00 97.56 227 LEU A N 1
ATOM 1807 C CA . LEU A 1 227 ? -3.650 -10.129 16.103 1.00 97.56 227 LEU A CA 1
ATOM 1808 C C . LEU A 1 227 ? -5.149 -10.461 16.153 1.00 97.56 227 LEU A C 1
ATOM 1810 O O . LEU A 1 227 ? -5.912 -9.704 16.750 1.00 97.56 227 LEU A O 1
ATOM 1814 N N . LYS A 1 228 ? -5.585 -11.599 15.596 1.00 97.81 228 LYS A N 1
ATOM 1815 C CA . LYS A 1 228 ? -6.981 -12.062 15.703 1.00 97.81 228 LYS A CA 1
ATOM 1816 C C . LYS A 1 228 ? -7.376 -12.321 17.154 1.00 97.81 228 LYS A C 1
ATOM 1818 O O . LYS A 1 228 ? -8.447 -11.892 17.572 1.00 97.81 22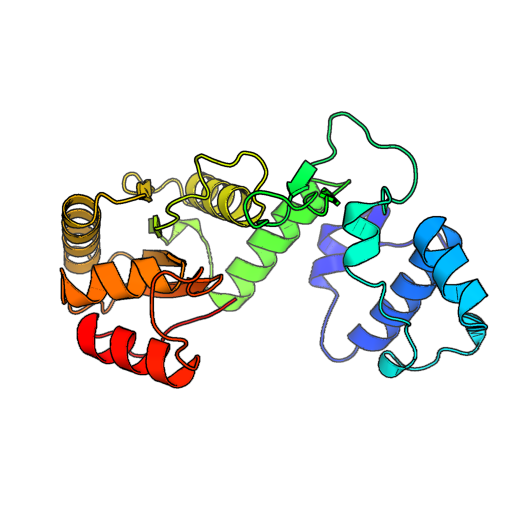8 LYS A O 1
ATOM 1823 N N . GLU A 1 229 ? -6.523 -13.001 17.921 1.00 97.75 229 GLU A N 1
ATOM 1824 C CA . GLU A 1 229 ? -6.794 -13.307 19.329 1.00 97.75 229 GLU A CA 1
ATOM 1825 C C . GLU A 1 229 ? -6.912 -12.027 20.166 1.00 97.75 229 GLU A C 1
ATOM 1827 O O . GLU A 1 229 ? -7.870 -11.861 20.921 1.00 97.75 229 GLU A O 1
ATOM 1832 N N . LYS A 1 230 ? -5.948 -11.112 20.026 1.00 98.06 230 LYS A N 1
ATOM 1833 C CA . LYS A 1 230 ? -5.837 -9.922 20.877 1.00 98.06 230 LYS A CA 1
ATOM 1834 C C . LYS A 1 230 ? -6.754 -8.776 20.469 1.00 98.06 230 LYS A C 1
ATOM 1836 O O . LYS A 1 230 ? -7.200 -8.045 21.347 1.00 98.06 230 LYS A O 1
ATOM 1841 N N . LEU A 1 231 ? -7.039 -8.611 19.176 1.00 98.25 231 LEU A N 1
ATOM 1842 C CA . LEU A 1 231 ? -7.905 -7.539 18.669 1.00 98.25 231 LEU A CA 1
ATOM 1843 C C . LEU A 1 231 ? -9.326 -8.013 18.342 1.00 98.25 231 LEU A C 1
ATOM 1845 O O . LEU A 1 231 ? -10.162 -7.197 17.966 1.00 98.25 231 LEU A O 1
ATOM 1849 N N . GLY A 1 232 ? -9.623 -9.311 18.460 1.00 96.94 232 GLY A N 1
ATOM 1850 C CA . GLY A 1 232 ? -10.966 -9.853 18.235 1.00 96.94 232 GLY A CA 1
ATOM 1851 C C . GLY A 1 232 ? -11.451 -9.777 16.784 1.00 96.94 232 GLY A C 1
ATOM 1852 O O . GLY A 1 232 ? -12.646 -9.927 16.523 1.00 96.94 232 GLY A O 1
ATOM 1853 N N . VAL A 1 233 ? -10.544 -9.543 15.831 1.00 97.12 233 VAL A N 1
ATOM 1854 C CA . VAL A 1 233 ? -10.868 -9.491 14.401 1.00 97.12 233 VAL A CA 1
ATOM 1855 C C . VAL A 1 233 ? -10.999 -10.896 13.820 1.00 97.12 233 VAL A C 1
ATOM 1857 O O . VAL A 1 233 ? -10.286 -11.823 14.200 1.00 97.12 233 VAL A O 1
ATOM 1860 N N . LYS A 1 234 ? -11.893 -11.070 12.842 1.00 94.06 234 LYS A N 1
ATOM 1861 C CA . LYS A 1 234 ? -12.067 -12.364 12.153 1.00 94.06 234 LYS A CA 1
ATOM 1862 C C . LYS A 1 234 ? -10.888 -12.702 11.246 1.00 94.06 234 LYS A C 1
ATOM 1864 O O . LYS A 1 234 ? -10.504 -13.862 11.120 1.00 94.06 234 LYS A O 1
ATOM 1869 N N . GLN A 1 235 ? -10.350 -11.681 10.592 1.00 95.69 235 GLN A N 1
ATOM 1870 C CA . GLN A 1 235 ? -9.265 -11.795 9.634 1.00 95.69 235 GLN A CA 1
ATOM 1871 C C . GLN A 1 235 ? -8.372 -10.565 9.728 1.00 95.69 235 GLN A C 1
ATOM 1873 O O . GLN A 1 235 ? -8.842 -9.465 10.013 1.00 95.69 235 GLN A O 1
ATOM 1878 N N . VAL A 1 236 ? -7.091 -10.777 9.459 1.00 96.56 236 VAL A N 1
ATOM 1879 C CA . VAL A 1 236 ? -6.104 -9.715 9.284 1.00 96.56 236 VAL A CA 1
ATOM 1880 C C . VAL A 1 236 ? -5.761 -9.680 7.804 1.00 96.56 236 VAL A C 1
ATOM 1882 O O . VAL A 1 236 ? -5.511 -10.726 7.199 1.00 96.56 236 VAL A O 1
ATOM 1885 N N . HIS A 1 237 ? -5.824 -8.490 7.222 1.00 95.12 237 HIS A N 1
ATOM 1886 C CA . HIS A 1 237 ? -5.426 -8.246 5.843 1.00 95.12 237 HIS A CA 1
ATOM 1887 C C . HIS A 1 237 ? -3.926 -7.983 5.791 1.00 95.12 237 HIS A C 1
ATOM 1889 O O . HIS A 1 237 ? -3.339 -7.535 6.774 1.00 95.12 237 HIS A O 1
ATOM 1895 N N . SER A 1 238 ? -3.316 -8.222 4.639 1.00 88.25 238 SER A N 1
ATOM 1896 C CA . SER A 1 238 ? -1.926 -7.859 4.407 1.00 88.25 238 SER A CA 1
ATOM 1897 C C . SER A 1 238 ? -1.731 -7.289 3.010 1.00 88.25 238 SER A C 1
ATOM 1899 O O . SER A 1 238 ? -2.504 -7.602 2.101 1.00 88.25 238 SER A O 1
ATOM 1901 N N . GLU A 1 239 ? -0.719 -6.430 2.888 1.00 68.75 239 GLU A N 1
ATOM 1902 C CA . GLU A 1 239 ? -0.177 -5.961 1.605 1.00 68.75 239 GLU A CA 1
ATOM 1903 C C . GLU A 1 239 ? 0.486 -7.101 0.805 1.00 68.75 239 GLU A C 1
ATOM 1905 O O . GLU A 1 239 ? 1.106 -8.017 1.416 1.00 68.75 239 GLU A O 1
#

Sequence (239 aa):
MGYIFQKEPIKYLSSINGQNFEDIALELFRYQYARNDIYRRFTDALHIIPGNVHHITGIPFLPVSFYKTHKVVIGDINDDTLVFSSSTTTSDIPGRHYVQDKTLYDESLFTGFAQQYGDVKDYAILALLPSYLQRGGASLVYMAERLMQASGHRLNGFYLDEYEKLAAVLAELEAGGQPTLLLGVTFALLDFAEAHPMQLKHTIVMETGGMKGRRREMTRGEVHDVLKEKLGVKQVHSE

Secondary structure (DSSP, 8-state):
---GGGT-HHHHHHH--TTTHHHHHHHHHHHHHHH-HHHHHHHHHTT--GGG--SGGGSPPPPTTHHHHS---SS---TT-EEEE----TTSPPPEEEES-HHHHHHHHHHHHHHHH--GGG-EEEEE-TTTTTSS--HHHHHHHHHHHHH--TT-EEESS-HHHHHHHHHHHHHTT--EEEEEEHHHHHHHHHHS----SSEEEEEES--TTSS----HHHHHHHHHHHH--S-EEE-